Protein AF-0000000069675360 (afdb_homodimer)

Radius of gyration: 17.94 Å; Cα contacts (8 Å, |Δi|>4): 509; chains: 2; bounding box: 50×47×38 Å

Nearest PDB structures (foldseek):
  4exh-assembly1_A  TM=6.409E-01  e=1.433E-03  DG-75 Murine leukemia virus
  3nr6-assembly1_B  TM=6.127E-01  e=6.540E-03  Xenotropic MuLV-related virus VP62
  3nr6-assembly1_A  TM=6.229E-01  e=2.363E-02  Xenotropic MuLV-related virus VP62
  4exh-assembly1_A  TM=6.404E-01  e=1.433E-03  DG-75 Murine leukemia virus
  3nr6-assembly1_B  TM=6.122E-01  e=6.540E-03  Xenotropic MuLV-related virus VP62

Organism: Araneus ventricosus (NCBI:txid182803)

pLDDT: mean 84.28, std 18.01, range [21.88, 98.62]

Secondary structure (DSSP, 8-state):
-B-S-EEEETT-SS-EES-GGG-SEEEEEEEEEE-SBTT-EEEEEEEEEEEEEETTEEEEEEEEEE-TTBSSEEEEHHHHHHTTEEEEEETTEEEEEE--------/-B-S-EEEETT-SS-EES-GGG-SEEEEEEEEEE-SBTT-EEEEEEEEEEEEEETTEEEEEEEEEE-TTBSSEEEEHHHHHHTTEEEEEETTEEEEEE--------

Structure (mmCIF, N/CA/C/O backbone):
data_AF-0000000069675360-model_v1
#
loop_
_entity.id
_entity.type
_entity.pdbx_description
1 polymer 'Retrovirus-related Pol polyprotein from transposon TNT 1-94-like beta-barrel domain-containing protein'
#
loop_
_atom_site.group_PDB
_atom_site.id
_atom_site.type_symbol
_atom_site.label_atom_id
_atom_site.label_alt_id
_atom_site.label_comp_id
_atom_site.label_asym_id
_atom_site.label_entity_id
_atom_site.label_seq_id
_atom_site.pdbx_PDB_ins_code
_atom_site.Cartn_x
_atom_site.Cartn_y
_atom_site.Cartn_z
_atom_site.occupancy
_atom_site.B_iso_or_equiv
_atom_site.auth_seq_id
_atom_site.auth_comp_id
_atom_site.auth_asym_id
_atom_site.auth_atom_id
_atom_site.pdbx_PDB_model_num
ATOM 1 N N . MET A 1 1 ? -4.055 22.344 -3.113 1 31.77 1 MET A N 1
ATOM 2 C CA . MET A 1 1 ? -4.691 21.312 -2.311 1 31.77 1 MET A CA 1
ATOM 3 C C . MET A 1 1 ? -4.219 19.922 -2.742 1 31.77 1 MET A C 1
ATOM 5 O O . MET A 1 1 ? -3.973 19.688 -3.926 1 31.77 1 MET A O 1
ATOM 9 N N . VAL A 1 2 ? -3.453 19.25 -2.016 1 41.78 2 VAL A N 1
ATOM 10 C CA . VAL A 1 2 ? -2.738 18.062 -2.441 1 41.78 2 VAL A CA 1
ATOM 11 C C . VAL A 1 2 ? -3.727 17.047 -3.016 1 41.78 2 VAL A C 1
ATOM 13 O O . VAL A 1 2 ? -4.562 16.5 -2.289 1 41.78 2 VAL A O 1
ATOM 16 N N . GLY A 1 3 ? -4.391 17.484 -4.043 1 44.81 3 GLY A N 1
ATOM 17 C CA . GLY A 1 3 ? -5.434 16.719 -4.715 1 44.81 3 GLY A CA 1
ATOM 18 C C . GLY A 1 3 ? -5.211 15.227 -4.652 1 44.81 3 GLY A C 1
ATOM 19 O O . GLY A 1 3 ? -5.102 14.656 -3.566 1 44.81 3 GLY A O 1
ATOM 20 N N . GLU A 1 4 ? -5.336 14.539 -5.871 1 54.41 4 GLU A N 1
ATOM 21 C CA . GLU A 1 4 ? -5.738 13.305 -6.535 1 54.41 4 GLU A CA 1
ATOM 22 C C . GLU A 1 4 ? -4.633 12.25 -6.469 1 54.41 4 GLU A C 1
ATOM 24 O O . GLU A 1 4 ? -4.805 11.133 -6.953 1 54.41 4 GLU A O 1
ATOM 29 N N . ASN A 1 5 ? -3.576 12.477 -5.574 1 66.38 5 ASN A N 1
ATOM 30 C CA . ASN A 1 5 ? -2.537 11.531 -5.973 1 66.38 5 ASN A CA 1
ATOM 31 C C . ASN A 1 5 ? -2.018 10.734 -4.777 1 66.38 5 ASN A C 1
ATOM 33 O O . ASN A 1 5 ? -0.85 10.336 -4.75 1 66.38 5 ASN A O 1
ATOM 37 N N . PHE A 1 6 ? -2.908 10.562 -3.816 1 76.94 6 PHE A N 1
ATOM 38 C CA . PHE A 1 6 ? -2.381 9.766 -2.711 1 76.94 6 PHE A CA 1
ATOM 39 C C . PHE A 1 6 ? -2.623 8.281 -2.949 1 76.94 6 PHE A C 1
ATOM 41 O O . PHE A 1 6 ? -3.678 7.895 -3.455 1 76.94 6 PHE A O 1
ATOM 48 N N . ILE A 1 7 ? -1.603 7.586 -2.609 1 90.44 7 ILE A N 1
ATOM 49 C CA . ILE A 1 7 ? -1.633 6.129 -2.693 1 90.44 7 ILE A CA 1
ATOM 50 C C . ILE A 1 7 ? -1.86 5.535 -1.304 1 90.44 7 ILE A C 1
ATOM 52 O O . ILE A 1 7 ? -1.21 5.938 -0.336 1 90.44 7 ILE A O 1
ATOM 56 N N . LEU A 1 8 ? -2.91 4.68 -1.197 1 93.38 8 LEU A N 1
ATOM 57 C CA . LEU A 1 8 ? -3.252 4.09 0.093 1 93.38 8 LEU A CA 1
ATOM 58 C C . LEU A 1 8 ? -2.518 2.771 0.299 1 93.38 8 LEU A C 1
ATOM 60 O O . LEU A 1 8 ? -2.441 1.949 -0.617 1 93.38 8 LEU A O 1
ATOM 64 N N . TYR A 1 9 ? -1.896 2.664 1.456 1 93.81 9 TYR A N 1
ATOM 65 C CA . TYR A 1 9 ? -1.038 1.525 1.77 1 93.81 9 TYR A CA 1
ATOM 66 C C . TYR A 1 9 ? -1.278 1.037 3.193 1 93.81 9 TYR A C 1
ATOM 68 O O . TYR A 1 9 ? -1.097 1.791 4.152 1 93.81 9 TYR A O 1
ATOM 76 N N . SER A 1 10 ? -1.681 -0.251 3.289 1 93.88 10 SER A N 1
ATOM 77 C CA . SER A 1 10 ? -2.047 -0.786 4.598 1 93.88 10 SER A CA 1
ATOM 78 C C . SER A 1 10 ? -0.811 -1.118 5.426 1 93.88 10 SER A C 1
ATOM 80 O O . SER A 1 10 ? -0.907 -1.334 6.633 1 93.88 10 SER A O 1
ATOM 82 N N . GLY A 1 11 ? 0.435 -1.149 4.828 1 92.69 11 GLY A N 1
ATOM 83 C CA . GLY A 1 11 ? 1.666 -1.487 5.523 1 92.69 11 GLY A CA 1
ATOM 84 C C . GLY A 1 11 ? 2.43 -0.27 6.008 1 92.69 11 GLY A C 1
ATOM 85 O O . GLY A 1 11 ? 3.455 -0.401 6.68 1 92.69 11 GLY A O 1
ATOM 86 N N . ALA A 1 12 ? 1.986 0.888 5.672 1 93.62 12 ALA A N 1
ATOM 87 C CA . ALA A 1 12 ? 2.672 2.105 6.098 1 93.62 12 ALA A CA 1
ATOM 88 C C . ALA A 1 12 ? 2.408 2.395 7.574 1 93.62 12 ALA A C 1
ATOM 90 O O . ALA A 1 12 ? 1.256 2.402 8.016 1 93.62 12 ALA A O 1
ATOM 91 N N . SER A 1 13 ? 3.469 2.705 8.266 1 92.56 13 SER A N 1
ATOM 92 C CA . SER A 1 13 ? 3.334 3.002 9.688 1 92.56 13 SER A CA 1
ATOM 93 C C . SER A 1 13 ? 2.742 4.391 9.914 1 92.56 13 SER A C 1
ATOM 95 O O . SER A 1 13 ? 2.094 4.637 10.93 1 92.56 13 SER A O 1
ATOM 97 N N . THR A 1 14 ? 2.99 5.301 9.055 1 94.62 14 THR A N 1
ATOM 98 C CA . THR A 1 14 ? 2.457 6.656 9.109 1 94.62 14 THR A CA 1
ATOM 99 C C . THR A 1 14 ? 2.324 7.242 7.703 1 94.62 14 THR A C 1
ATOM 101 O O . THR A 1 14 ? 2.771 6.633 6.727 1 94.62 14 THR A O 1
ATOM 104 N N . HIS A 1 15 ? 1.611 8.375 7.602 1 95.19 15 HIS A N 1
ATOM 105 C CA . HIS A 1 15 ? 1.563 9.094 6.332 1 95.19 15 HIS A CA 1
ATOM 106 C C . HIS A 1 15 ? 2.943 9.609 5.938 1 95.19 15 HIS A C 1
ATOM 108 O O . HIS A 1 15 ? 3.738 9.992 6.801 1 95.19 15 HIS A O 1
ATOM 114 N N . MET A 1 16 ? 3.162 9.602 4.613 1 95.69 16 MET A N 1
ATOM 115 C CA . MET A 1 16 ? 4.449 10.07 4.109 1 95.69 16 MET A CA 1
ATOM 116 C C . MET A 1 16 ? 4.27 10.906 2.844 1 95.69 16 MET A C 1
ATOM 118 O O . MET A 1 16 ? 3.402 10.609 2.021 1 95.69 16 MET A O 1
ATOM 122 N N . CYS A 1 17 ? 5.051 11.891 2.771 1 94.94 17 CYS A N 1
ATOM 123 C CA . CYS A 1 17 ? 5.004 12.812 1.64 1 94.94 17 CYS A CA 1
ATOM 124 C C . CYS A 1 17 ? 6.406 13.141 1.149 1 94.94 17 CYS A C 1
ATOM 126 O O . CYS A 1 17 ? 7.332 13.289 1.951 1 94.94 17 CYS A O 1
ATOM 128 N N . ASN A 1 18 ? 6.57 13.227 -0.147 1 94.75 18 ASN A N 1
ATOM 129 C CA . ASN A 1 18 ? 7.875 13.531 -0.724 1 94.75 18 ASN A CA 1
ATOM 130 C C . ASN A 1 18 ? 7.965 14.992 -1.161 1 94.75 18 ASN A C 1
ATOM 132 O O . ASN A 1 18 ? 9.008 15.438 -1.642 1 94.75 18 ASN A O 1
ATOM 136 N N . LYS A 1 19 ? 6.879 15.719 -0.977 1 94.38 19 LYS A N 1
ATOM 137 C CA . LYS A 1 19 ? 6.832 17.125 -1.395 1 94.38 19 LYS A CA 1
ATOM 138 C C . LYS A 1 19 ? 6.867 18.062 -0.19 1 94.38 19 LYS A C 1
ATOM 140 O O . LYS A 1 19 ? 5.848 18.266 0.468 1 94.38 19 LYS A O 1
ATOM 145 N N . GLY A 1 20 ? 8.008 18.656 -0.073 1 94.12 20 GLY A N 1
ATOM 146 C CA . GLY A 1 20 ? 8.164 19.562 1.058 1 94.12 20 GLY A CA 1
ATOM 147 C C . GLY A 1 20 ? 7.234 20.766 0.999 1 94.12 20 GLY A C 1
ATOM 148 O O . GLY A 1 20 ? 6.77 21.25 2.033 1 94.12 20 GLY A O 1
ATOM 149 N N . GLU A 1 21 ? 6.926 21.156 -0.215 1 94.19 21 GLU A N 1
ATOM 150 C CA . GLU A 1 21 ? 6.133 22.375 -0.417 1 94.19 21 GLU A CA 1
ATOM 151 C C . GLU A 1 21 ? 4.668 22.141 -0.06 1 94.19 21 GLU A C 1
ATOM 153 O O . GLU A 1 21 ? 3.895 23.094 0.057 1 94.19 21 GLU A O 1
ATOM 158 N N . TRP A 1 22 ? 4.266 20.984 0.175 1 92.5 22 TRP A N 1
ATOM 159 C CA . TRP A 1 22 ? 2.875 20.672 0.497 1 92.5 22 TRP A CA 1
ATOM 160 C C . TRP A 1 22 ? 2.605 20.859 1.986 1 92.5 22 TRP A C 1
ATOM 162 O O . TRP A 1 22 ? 1.45 20.922 2.412 1 92.5 22 TRP A O 1
ATOM 172 N N . PHE A 1 23 ? 3.65 20.906 2.781 1 94.94 23 PHE A N 1
ATOM 173 C CA . PHE A 1 23 ? 3.479 21 4.227 1 94.94 23 PHE A CA 1
ATOM 174 C C . PHE A 1 23 ? 3.072 22.422 4.633 1 94.94 23 PHE A C 1
ATOM 176 O O . PHE A 1 23 ? 3.688 23.391 4.199 1 94.94 23 PHE A O 1
ATOM 183 N N . GLU A 1 24 ? 2.053 22.469 5.316 1 95.5 24 GLU A N 1
ATOM 184 C CA . GLU A 1 24 ? 1.685 23.75 5.926 1 95.5 24 GLU A CA 1
ATOM 185 C C . GLU A 1 24 ? 2.58 24.062 7.121 1 95.5 24 GLU A C 1
ATOM 187 O O . GLU A 1 24 ? 2.959 25.219 7.328 1 95.5 24 GLU A O 1
ATOM 192 N N . GLU A 1 25 ? 2.82 23.078 7.867 1 96.62 25 GLU A N 1
ATOM 193 C CA . GLU A 1 25 ? 3.77 23.094 8.977 1 96.62 25 GLU A CA 1
ATOM 194 C C . GLU A 1 25 ? 4.703 21.891 8.922 1 96.62 25 GLU A C 1
ATOM 196 O O . GLU A 1 25 ? 4.262 20.766 8.688 1 96.62 25 GLU A O 1
ATOM 201 N N . ILE A 1 26 ? 6.012 22.203 9.07 1 97.31 26 ILE A N 1
ATOM 202 C CA . ILE A 1 26 ? 6.977 21.109 9.062 1 97.31 26 ILE A CA 1
ATOM 203 C C . ILE A 1 26 ? 8.086 21.406 10.078 1 97.31 26 ILE A C 1
ATOM 205 O O . ILE A 1 26 ? 8.57 22.531 10.172 1 97.31 26 ILE A O 1
ATOM 209 N N . LYS A 1 27 ? 8.359 20.5 10.867 1 98.19 27 LYS A N 1
ATOM 210 C CA . LYS A 1 27 ? 9.484 20.547 11.797 1 98.19 27 LYS A CA 1
ATOM 211 C C . LYS A 1 27 ? 10.578 19.547 11.406 1 98.19 27 LYS A C 1
ATOM 213 O O . LYS A 1 27 ? 10.273 18.453 10.93 1 98.19 27 LYS A O 1
ATOM 218 N N . PRO A 1 28 ? 11.766 19.969 11.711 1 97.75 28 PRO A N 1
ATOM 219 C CA . PRO A 1 28 ? 12.836 19.016 11.398 1 97.75 28 PRO A CA 1
ATOM 220 C C . PRO A 1 28 ? 12.75 17.734 12.234 1 97.75 28 PRO A C 1
ATOM 222 O O . PRO A 1 28 ? 12.391 17.797 13.414 1 97.75 28 PRO A O 1
ATOM 225 N N . LEU A 1 29 ? 12.922 16.641 11.578 1 97.81 29 LEU A N 1
ATOM 226 C CA . LEU A 1 29 ? 13.016 15.312 12.188 1 97.81 29 LEU A CA 1
ATOM 227 C C . LEU A 1 29 ? 13.953 14.414 11.391 1 97.81 29 LEU A C 1
ATOM 229 O O . LEU A 1 29 ? 13.82 14.289 10.172 1 97.81 29 LEU A O 1
ATOM 233 N N . SER A 1 30 ? 15.008 13.953 12.125 1 97.31 30 SER A N 1
ATOM 234 C CA . SER A 1 30 ? 15.93 13.031 11.477 1 97.31 30 SER A CA 1
ATOM 235 C C . SER A 1 30 ? 15.625 11.586 11.852 1 97.31 30 SER A C 1
ATOM 237 O O . SER A 1 30 ? 15.422 11.281 13.031 1 97.31 30 SER A O 1
ATOM 239 N N . GLY A 1 31 ? 15.555 10.719 10.758 1 97 31 GLY A N 1
ATOM 240 C CA . GLY A 1 31 ? 15.297 9.297 10.938 1 97 31 GLY A CA 1
ATOM 241 C C . GLY A 1 31 ? 15.266 8.523 9.633 1 97 31 GLY A C 1
ATOM 242 O O . GLY A 1 31 ? 15.789 8.992 8.617 1 97 31 GLY A O 1
ATOM 243 N N . THR A 1 32 ? 14.859 7.281 9.812 1 95.5 32 THR A N 1
ATOM 244 C CA . THR A 1 32 ? 14.719 6.445 8.625 1 95.5 32 THR A CA 1
ATOM 245 C C . THR A 1 32 ? 13.414 5.645 8.68 1 95.5 32 THR A C 1
ATOM 247 O O . THR A 1 32 ? 12.812 5.496 9.742 1 95.5 32 THR A O 1
ATOM 250 N N . VAL 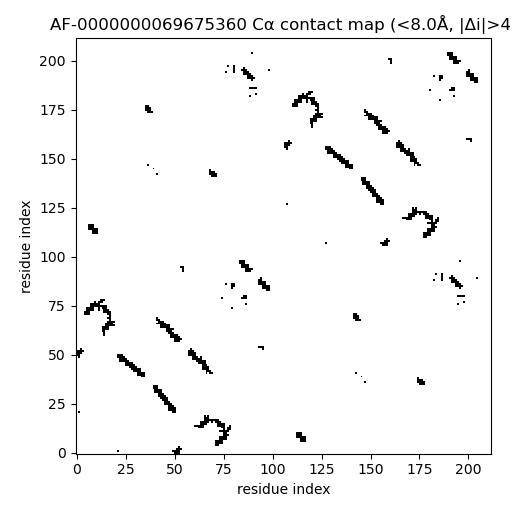A 1 33 ? 12.961 5.328 7.574 1 93.44 33 VAL A N 1
ATOM 251 C CA . VAL A 1 33 ? 11.836 4.406 7.445 1 93.44 33 VAL A CA 1
ATOM 252 C C . VAL A 1 33 ? 12.234 3.215 6.582 1 93.44 33 VAL A C 1
ATOM 254 O O . VAL A 1 33 ? 12.961 3.373 5.594 1 93.44 33 VAL A O 1
ATOM 257 N N . ALA A 1 34 ? 11.766 2.025 7.086 1 88.56 34 ALA A N 1
ATOM 258 C CA . ALA A 1 34 ? 11.977 0.813 6.297 1 88.56 34 ALA A CA 1
ATOM 259 C C . ALA A 1 34 ? 11.023 0.754 5.109 1 88.56 34 ALA A C 1
ATOM 261 O O . ALA A 1 34 ? 9.875 1.205 5.207 1 88.56 34 ALA A O 1
ATOM 262 N N . CYS A 1 35 ? 11.516 0.138 3.971 1 85.88 35 CYS A N 1
ATOM 263 C CA . CYS A 1 35 ? 10.695 -0.011 2.773 1 85.88 35 CYS A CA 1
ATOM 264 C C . CYS A 1 35 ? 10.258 -1.459 2.59 1 85.88 35 CYS A C 1
ATOM 266 O O . CYS A 1 35 ? 10.609 -2.326 3.389 1 85.88 35 CYS A O 1
ATOM 268 N N . ALA A 1 36 ? 9.469 -1.59 1.551 1 81.56 36 ALA A N 1
ATOM 269 C CA . ALA A 1 36 ? 8.977 -2.92 1.201 1 81.56 36 ALA A CA 1
ATOM 270 C C . ALA A 1 36 ? 10.109 -3.803 0.684 1 81.56 36 ALA A C 1
ATOM 272 O O . ALA A 1 36 ? 10.023 -5.031 0.747 1 81.56 36 ALA A O 1
ATOM 273 N N . SER A 1 37 ? 11.102 -3.191 0.182 1 85.19 37 SER A N 1
ATOM 274 C CA . SER A 1 37 ? 12.266 -3.955 -0.24 1 85.19 37 SER A CA 1
ATOM 275 C C . SER A 1 37 ? 13.203 -4.223 0.931 1 85.19 37 SER A C 1
ATOM 277 O O . SER A 1 37 ? 13.398 -3.359 1.789 1 85.19 37 SER A O 1
ATOM 279 N N . LYS A 1 38 ? 13.797 -5.375 0.964 1 82.12 38 LYS A N 1
ATOM 280 C CA . LYS A 1 38 ? 14.617 -5.855 2.072 1 82.12 38 LYS A CA 1
ATOM 281 C C . LYS A 1 38 ? 15.797 -4.918 2.326 1 82.12 38 LYS A C 1
ATOM 283 O O . LYS A 1 38 ? 16.219 -4.734 3.473 1 82.12 38 LYS A O 1
ATOM 288 N N . ASN A 1 39 ? 16.25 -4.262 1.438 1 79.5 39 ASN A N 1
ATOM 289 C CA . ASN A 1 39 ? 17.5 -3.539 1.629 1 79.5 39 ASN A CA 1
ATOM 290 C C . ASN A 1 39 ? 17.312 -2.037 1.433 1 79.5 39 ASN A C 1
ATOM 292 O O . ASN A 1 39 ? 18.297 -1.294 1.345 1 79.5 39 ASN A O 1
ATOM 296 N N . ASP A 1 40 ? 16.109 -1.686 1.428 1 84.19 40 ASP A N 1
ATOM 297 C CA . ASP A 1 40 ? 15.859 -0.275 1.144 1 84.19 40 ASP A CA 1
ATOM 298 C C . ASP A 1 40 ? 15.391 0.465 2.395 1 84.19 40 ASP A C 1
ATOM 300 O O . ASP A 1 40 ? 14.469 0.016 3.076 1 84.19 40 ASP A O 1
ATOM 304 N N . VAL A 1 41 ? 16.156 1.413 2.736 1 90.94 41 VAL A N 1
ATOM 305 C CA . VAL A 1 41 ? 15.844 2.318 3.834 1 90.94 41 VAL A CA 1
ATOM 306 C C . VAL A 1 41 ? 15.875 3.764 3.338 1 90.94 41 VAL A C 1
ATOM 308 O O . VAL A 1 41 ? 16.797 4.16 2.619 1 90.94 41 VAL A O 1
ATOM 311 N N . LEU A 1 42 ? 14.914 4.562 3.742 1 93.88 42 LEU A N 1
ATOM 312 C CA . LEU A 1 42 ? 14.836 5.941 3.27 1 93.88 42 LEU A CA 1
ATOM 313 C C . LEU A 1 42 ? 15 6.922 4.426 1 93.88 42 LEU A C 1
ATOM 315 O O . LEU A 1 42 ? 14.57 6.641 5.547 1 93.88 42 LEU A O 1
ATOM 319 N N . LYS A 1 43 ? 15.539 8.008 4.102 1 96 43 LYS A N 1
ATOM 320 C CA . LYS A 1 43 ? 15.758 9.047 5.105 1 96 43 LYS A CA 1
ATOM 321 C C . LYS A 1 43 ? 14.492 9.875 5.324 1 96 43 LYS A C 1
ATOM 323 O O . LYS A 1 43 ? 13.797 10.227 4.367 1 96 43 LYS A O 1
ATOM 328 N N . VAL A 1 44 ? 14.227 10.133 6.625 1 97.81 44 VAL A N 1
ATOM 329 C CA . VAL A 1 44 ? 13.195 11.078 7.031 1 97.81 44 VAL A CA 1
ATOM 330 C C . VAL A 1 44 ? 13.82 12.43 7.352 1 97.81 44 VAL A C 1
ATOM 332 O O . VAL A 1 44 ? 14.805 12.5 8.094 1 97.81 44 VAL A O 1
ATOM 335 N N . GLU A 1 45 ? 13.203 13.477 6.82 1 98.56 45 GLU A N 1
ATOM 336 C CA . GLU A 1 45 ? 13.844 14.773 7.016 1 98.56 45 GLU A CA 1
ATOM 337 C C . GLU A 1 45 ? 12.914 15.742 7.738 1 98.56 45 GLU A C 1
ATOM 339 O O . GLU A 1 45 ? 13.289 16.875 8.016 1 98.56 45 GLU A O 1
ATOM 344 N N . GLY A 1 46 ? 11.766 15.32 8.062 1 98.62 46 GLY A N 1
ATOM 345 C CA . GLY A 1 46 ? 10.82 16.188 8.758 1 98.62 46 GLY A CA 1
ATOM 346 C C . GLY A 1 46 ? 9.5 15.492 9.07 1 98.62 46 GLY A C 1
ATOM 347 O O . GLY A 1 46 ? 9.273 14.359 8.656 1 98.62 46 GLY A O 1
ATOM 348 N N . ILE A 1 47 ? 8.75 16.156 9.922 1 98.44 47 ILE A N 1
ATOM 349 C CA . ILE A 1 47 ? 7.398 15.734 10.266 1 98.44 47 ILE A CA 1
ATOM 350 C C . ILE A 1 47 ? 6.484 16.953 10.359 1 98.44 47 ILE A C 1
ATOM 352 O O . ILE A 1 47 ? 6.898 18.016 10.844 1 98.44 47 ILE A O 1
ATOM 356 N N . GLY A 1 48 ? 5.297 16.781 9.781 1 97.69 48 GLY A N 1
ATOM 357 C CA . GLY A 1 48 ? 4.43 17.953 9.805 1 97.69 48 GLY A CA 1
ATOM 358 C C . GLY A 1 48 ? 3.018 17.656 9.336 1 97.69 48 GLY A C 1
ATOM 359 O O . GLY A 1 48 ? 2.506 16.547 9.547 1 97.69 48 GLY A O 1
ATOM 360 N N . THR A 1 49 ? 2.309 18.766 8.906 1 96.06 49 THR A N 1
ATOM 361 C CA . THR A 1 49 ? 0.909 18.703 8.5 1 96.06 49 THR A CA 1
ATOM 362 C C . THR A 1 49 ? 0.766 19.031 7.012 1 96.06 49 THR A C 1
ATOM 364 O O . THR A 1 49 ? 1.406 19.953 6.508 1 96.06 49 THR A O 1
ATOM 367 N N . VAL A 1 50 ? 0.03 18.141 6.328 1 93 50 VAL A N 1
ATOM 368 C CA . VAL A 1 50 ? -0.214 18.312 4.902 1 93 50 VAL A CA 1
ATOM 369 C C . VAL A 1 50 ? -1.716 18.406 4.641 1 93 50 VAL A C 1
ATOM 371 O O . VAL A 1 50 ? -2.451 17.453 4.918 1 93 50 VAL A O 1
ATOM 374 N N . PRO A 1 51 ? -2.137 19.516 4.164 1 88.12 51 PRO A N 1
ATOM 375 C CA . PRO A 1 51 ? -3.543 19.578 3.758 1 88.12 51 PRO A CA 1
ATOM 376 C C . PRO A 1 51 ? -3.822 18.781 2.482 1 88.12 51 PRO A C 1
ATOM 378 O O . PRO A 1 51 ? -2.959 18.688 1.606 1 88.12 51 PRO A O 1
ATOM 381 N N . GLY A 1 52 ? -4.91 18.125 2.465 1 79.19 52 GLY A N 1
ATOM 382 C CA . GLY A 1 52 ? -5.301 17.406 1.266 1 79.19 52 GLY A CA 1
ATOM 383 C C . GLY A 1 52 ? -6.805 17.312 1.084 1 79.19 52 GLY A C 1
ATOM 384 O O . GLY A 1 52 ? -7.559 18 1.775 1 79.19 52 GLY A O 1
ATOM 385 N N . THR A 1 53 ? -7.164 16.766 -0.092 1 73.31 53 THR A N 1
ATOM 386 C CA . THR A 1 53 ? -8.578 16.547 -0.374 1 73.31 53 THR A CA 1
ATOM 387 C C . THR A 1 53 ? -8.867 15.055 -0.534 1 73.31 53 THR A C 1
ATOM 389 O O . THR A 1 53 ? -8.117 14.336 -1.199 1 73.31 53 THR A O 1
ATOM 392 N N . LEU A 1 54 ? -9.75 14.57 0.324 1 66 54 LEU A N 1
ATOM 393 C CA . LEU A 1 54 ? -10.227 13.195 0.205 1 66 54 LEU A CA 1
ATOM 394 C C . LEU A 1 54 ? -11.688 13.172 -0.231 1 66 54 LEU A C 1
ATOM 396 O O . LEU A 1 54 ? -12.562 13.656 0.485 1 66 54 LEU A O 1
ATOM 400 N N . ASN A 1 55 ? -11.961 12.508 -1.353 1 68.56 55 ASN A N 1
ATOM 401 C CA . ASN A 1 55 ? -13.312 12.445 -1.91 1 68.56 55 ASN A CA 1
ATOM 402 C C . ASN A 1 55 ? -13.961 13.82 -1.948 1 68.56 55 ASN A C 1
ATOM 404 O O . ASN A 1 55 ? -15.117 13.977 -1.546 1 68.56 55 ASN A O 1
ATOM 408 N N . GLY A 1 56 ? -13.258 14.766 -2.311 1 68.62 56 GLY A N 1
ATOM 409 C CA . GLY A 1 56 ? -13.797 16.109 -2.471 1 68.62 56 GLY A CA 1
ATOM 410 C C . GLY A 1 56 ? -13.891 16.875 -1.166 1 68.62 56 GLY A C 1
ATOM 411 O O . GLY A 1 56 ? -14.266 18.047 -1.153 1 68.62 56 GLY A O 1
ATOM 412 N N . ARG A 1 57 ? -13.633 16.312 -0.171 1 71 57 ARG A N 1
ATOM 413 C CA . ARG A 1 57 ? -13.672 16.969 1.133 1 71 57 ARG A CA 1
ATOM 414 C C . ARG A 1 57 ? -12.266 17.297 1.622 1 71 57 ARG A C 1
ATOM 416 O O . ARG A 1 57 ? -11.336 16.516 1.427 1 71 57 ARG A O 1
ATOM 423 N N . LYS A 1 58 ? -12.203 18.422 2.184 1 75.19 58 LYS A N 1
ATOM 424 C CA . LYS A 1 58 ? -10.922 18.844 2.74 1 75.19 58 LYS A CA 1
ATOM 425 C C . LYS A 1 58 ? -10.516 17.938 3.906 1 75.19 58 LYS A C 1
ATOM 427 O O . LYS A 1 58 ? -11.344 17.594 4.75 1 75.19 58 LYS A O 1
ATOM 432 N N . ALA A 1 59 ? -9.289 17.438 3.764 1 77.88 59 ALA A N 1
ATOM 433 C CA . ALA A 1 59 ? -8.727 16.641 4.848 1 77.88 59 ALA A CA 1
ATOM 434 C C . ALA A 1 59 ? -7.32 17.109 5.211 1 77.88 59 ALA A C 1
ATOM 436 O O . ALA A 1 59 ? -6.574 17.578 4.348 1 77.88 59 ALA A O 1
ATOM 437 N N . ILE A 1 60 ? -7.145 17.172 6.547 1 86.38 60 ILE A N 1
ATOM 438 C CA . ILE A 1 60 ? -5.816 17.531 7.031 1 86.38 60 ILE A CA 1
ATOM 439 C C . ILE A 1 60 ? -5.113 16.281 7.57 1 86.38 60 ILE A C 1
ATOM 441 O O . ILE A 1 60 ? -5.609 15.633 8.492 1 86.38 60 ILE A O 1
ATOM 445 N N . LEU A 1 61 ? -3.953 15.984 6.93 1 89.75 61 LEU A N 1
ATOM 446 C CA . LEU A 1 61 ? -3.137 14.883 7.426 1 89.75 61 LEU A CA 1
ATOM 447 C C . LEU A 1 61 ? -2.104 15.383 8.43 1 89.75 61 LEU A C 1
ATOM 449 O O . LEU A 1 61 ? -1.349 16.312 8.141 1 89.75 61 LEU A O 1
ATOM 453 N N . THR A 1 62 ? -2.146 14.789 9.562 1 93.5 62 THR A N 1
ATOM 454 C CA . THR A 1 62 ? -1.183 15.156 10.594 1 93.5 62 THR A CA 1
ATOM 455 C C . THR A 1 62 ? -0.141 14.055 10.773 1 93.5 62 THR A C 1
ATOM 457 O O . THR A 1 62 ? -0.344 12.922 10.328 1 93.5 62 THR A O 1
ATOM 460 N N . TYR A 1 63 ? 1.049 14.461 11.297 1 96 63 TYR A N 1
ATOM 461 C CA . TYR A 1 63 ? 2.139 13.523 11.547 1 96 63 TYR A CA 1
ATOM 462 C C . TYR A 1 63 ? 2.604 12.867 10.258 1 96 63 TYR A C 1
ATOM 464 O O . TYR A 1 63 ? 2.768 11.648 10.195 1 96 63 TYR A O 1
ATOM 472 N N . VAL A 1 64 ? 2.619 13.734 9.297 1 96.56 64 VAL A N 1
ATOM 473 C CA . VAL A 1 64 ? 3.115 13.281 8 1 96.56 64 VAL A CA 1
ATOM 474 C C . VAL A 1 64 ? 4.641 13.359 7.973 1 96.56 64 VAL A C 1
ATOM 476 O O . VAL A 1 64 ? 5.219 14.406 8.281 1 96.56 64 VAL A O 1
ATOM 479 N N . LEU A 1 65 ? 5.281 12.258 7.672 1 98 65 LEU A N 1
ATOM 480 C CA . LEU A 1 65 ? 6.73 12.281 7.508 1 98 65 LEU A CA 1
ATOM 481 C C . LEU A 1 65 ? 7.113 12.859 6.148 1 98 65 LEU A C 1
ATOM 483 O O . LEU A 1 65 ? 6.477 12.555 5.137 1 98 65 LEU A O 1
ATOM 487 N N . TYR A 1 66 ? 8.117 13.695 6.23 1 97.88 66 TYR A N 1
ATOM 488 C CA . TYR A 1 66 ? 8.742 14.164 4.996 1 97.88 66 TYR A CA 1
ATOM 489 C C . TYR A 1 66 ? 9.867 13.234 4.562 1 97.88 66 TYR A C 1
ATOM 491 O O . TYR A 1 66 ? 10.914 13.172 5.211 1 97.88 66 TYR A O 1
ATOM 499 N N . VAL A 1 67 ? 9.648 12.523 3.438 1 97 67 VAL A N 1
ATOM 500 C CA . VAL A 1 67 ? 10.586 11.555 2.881 1 97 67 VAL A CA 1
ATOM 501 C C . VAL A 1 67 ? 10.883 11.898 1.424 1 97 67 VAL A C 1
ATOM 503 O O . VAL A 1 67 ? 10.266 11.344 0.511 1 97 67 VAL A O 1
ATOM 506 N N . PRO A 1 68 ? 11.922 12.633 1.188 1 96 68 PRO A N 1
ATOM 507 C CA . PRO A 1 68 ? 12.148 13.195 -0.146 1 96 68 PRO A CA 1
ATOM 508 C C . PRO A 1 68 ? 12.469 12.125 -1.19 1 96 68 PRO A C 1
ATOM 510 O O . PRO A 1 68 ? 12.219 12.328 -2.383 1 96 68 PRO A O 1
ATOM 513 N N . GLU A 1 69 ? 12.977 11.016 -0.821 1 94.25 69 GLU A N 1
ATOM 514 C CA . GLU A 1 69 ? 13.414 10 -1.771 1 94.25 69 GLU A CA 1
ATOM 515 C C . GLU A 1 69 ? 12.242 9.133 -2.236 1 94.25 69 GLU A C 1
ATOM 517 O O . GLU A 1 69 ? 12.398 8.305 -3.135 1 94.25 69 GLU A O 1
ATOM 522 N N . LEU A 1 70 ? 11.102 9.336 -1.66 1 92.88 70 LEU A N 1
ATOM 523 C CA . LEU A 1 70 ? 9.914 8.672 -2.174 1 92.88 70 LEU A CA 1
ATOM 524 C C . LEU A 1 70 ? 9.523 9.234 -3.537 1 92.88 70 LEU A C 1
ATOM 526 O O . LEU A 1 70 ? 9.867 10.367 -3.871 1 92.88 70 LEU A O 1
ATOM 530 N N . ASN A 1 71 ? 8.852 8.359 -4.359 1 89.38 71 ASN A N 1
ATOM 531 C CA . ASN A 1 71 ? 8.367 8.859 -5.645 1 89.38 71 ASN A CA 1
ATOM 532 C C . ASN A 1 71 ? 6.852 9.031 -5.645 1 89.38 71 ASN A C 1
ATOM 534 O O . ASN A 1 71 ? 6.27 9.43 -6.652 1 89.38 71 ASN A O 1
ATOM 538 N N . ILE A 1 72 ? 6.211 8.719 -4.543 1 89.06 72 ILE A N 1
ATOM 539 C CA . ILE A 1 72 ? 4.766 8.852 -4.402 1 89.06 72 ILE A CA 1
ATOM 540 C C . ILE A 1 72 ? 4.426 9.344 -3 1 89.06 72 ILE A C 1
ATOM 542 O O . ILE A 1 72 ? 5.289 9.375 -2.119 1 89.06 72 ILE A O 1
ATOM 546 N N . GLN A 1 73 ? 3.15 9.781 -2.803 1 90.31 73 GLN A N 1
ATOM 547 C CA . GLN A 1 73 ? 2.609 10.133 -1.493 1 90.31 73 GLN A CA 1
ATOM 548 C C . GLN A 1 73 ? 1.837 8.961 -0.89 1 90.31 73 GLN A C 1
ATOM 550 O O . GLN A 1 73 ? 0.898 8.445 -1.503 1 90.31 73 GLN A O 1
ATOM 555 N N . LEU A 1 74 ? 2.262 8.641 0.285 1 92.62 74 LEU A N 1
ATOM 556 C CA . LEU A 1 74 ? 1.678 7.449 0.895 1 92.62 74 LEU A CA 1
ATOM 557 C C . LEU A 1 74 ? 0.741 7.824 2.037 1 92.62 74 LEU A C 1
ATOM 559 O O . LEU A 1 74 ? 1.116 8.594 2.926 1 92.62 74 LEU A O 1
ATOM 563 N N . ILE A 1 75 ? -0.459 7.27 1.962 1 92.75 75 ILE A N 1
ATOM 564 C CA . ILE A 1 75 ? -1.427 7.426 3.043 1 92.75 75 ILE A CA 1
ATOM 565 C C . ILE A 1 75 ? -1.527 6.125 3.838 1 92.75 75 ILE A C 1
ATOM 567 O O . ILE A 1 75 ? -1.725 5.055 3.264 1 92.75 75 ILE A O 1
ATOM 571 N N . SER A 1 76 ? -1.357 6.25 5.094 1 94.88 76 SER A N 1
ATOM 572 C CA . SER A 1 76 ? -1.474 5.109 5.996 1 94.88 76 SER A CA 1
ATOM 573 C C . SER A 1 76 ? -2.934 4.781 6.289 1 94.88 76 SER A C 1
ATOM 575 O O . SER A 1 76 ? -3.623 5.543 6.973 1 94.88 76 SER A O 1
ATOM 577 N N . ILE A 1 77 ? -3.326 3.609 5.852 1 93.75 77 ILE A N 1
ATOM 578 C CA . ILE A 1 77 ? -4.699 3.178 6.094 1 93.75 77 ILE A CA 1
ATOM 579 C C . ILE A 1 77 ? -4.938 3.051 7.598 1 93.75 77 ILE A C 1
ATOM 581 O O . ILE A 1 77 ? -5.992 3.449 8.102 1 93.75 77 ILE A O 1
ATOM 585 N N . LYS A 1 78 ? -3.959 2.518 8.289 1 94.31 78 LYS A N 1
ATOM 586 C CA . LYS A 1 78 ? -4.055 2.371 9.734 1 94.31 78 LYS A CA 1
ATOM 587 C C . LYS A 1 78 ? -4.293 3.719 10.414 1 94.31 78 LYS A C 1
ATOM 589 O O . LYS A 1 78 ? -5.148 3.834 11.289 1 94.31 78 LYS A O 1
ATOM 594 N N . ASN A 1 79 ? -3.562 4.73 9.969 1 93.06 79 ASN A N 1
ATOM 595 C CA . ASN A 1 79 ? -3.693 6.043 10.594 1 93.06 79 ASN A CA 1
ATOM 596 C C . ASN A 1 79 ? -5.039 6.688 10.266 1 93.06 79 ASN A C 1
ATOM 598 O O . ASN A 1 79 ? -5.594 7.422 11.086 1 93.06 79 ASN A O 1
ATOM 602 N N . ILE A 1 80 ? -5.551 6.473 9.07 1 89.88 80 ILE A N 1
ATOM 603 C CA . ILE A 1 80 ? -6.902 6.922 8.75 1 89.88 80 ILE A CA 1
ATOM 604 C C . ILE A 1 80 ? -7.898 6.305 9.727 1 89.88 80 ILE A C 1
ATOM 606 O O . ILE A 1 80 ? -8.75 7.004 10.281 1 89.88 80 ILE A O 1
ATOM 610 N N . GLN A 1 81 ? -7.723 5.082 9.969 1 91.88 81 GLN A N 1
ATOM 611 C CA . GLN A 1 81 ? -8.664 4.387 10.836 1 91.88 81 GLN A CA 1
ATOM 612 C C . GLN A 1 81 ? -8.562 4.883 12.273 1 91.88 81 GLN A C 1
ATOM 614 O O . GLN A 1 81 ? -9.562 4.953 12.984 1 91.88 81 GLN A O 1
ATOM 619 N N . LYS A 1 82 ? -7.398 5.164 12.688 1 91.31 82 LYS A N 1
ATOM 620 C CA . LYS A 1 82 ? -7.195 5.684 14.031 1 91.31 82 LYS A CA 1
ATOM 621 C C . LYS A 1 82 ? -7.98 6.973 14.25 1 91.31 82 LYS A C 1
ATOM 623 O O . LYS A 1 82 ? -8.32 7.312 15.391 1 91.31 82 LYS A O 1
ATOM 628 N N . THR A 1 83 ? -8.219 7.645 13.164 1 86.38 83 THR A N 1
ATOM 629 C CA . THR A 1 83 ? -8.969 8.891 13.273 1 86.38 83 THR A CA 1
ATOM 630 C C . THR A 1 83 ? -10.469 8.633 13.203 1 86.38 83 THR A C 1
ATOM 632 O O . THR A 1 83 ? -11.266 9.57 13.164 1 86.38 83 THR A O 1
ATOM 635 N N . GLY A 1 84 ? -10.883 7.383 13.094 1 87.25 84 GLY A N 1
ATOM 636 C CA . GLY A 1 84 ? -12.289 7.023 13.18 1 87.25 84 GLY A CA 1
ATOM 637 C C . GLY A 1 84 ? -12.938 6.844 11.82 1 87.25 84 GLY A C 1
ATOM 638 O O . GLY A 1 84 ? -14.172 6.805 11.719 1 87.25 84 GLY A O 1
ATOM 639 N N . TYR A 1 85 ? -12.094 6.723 10.828 1 87.56 85 TYR A N 1
ATOM 640 C CA . TYR A 1 85 ? -12.633 6.586 9.484 1 87.56 85 TYR A CA 1
ATOM 641 C C . TYR A 1 85 ? -12.383 5.188 8.93 1 87.56 85 TYR A C 1
ATOM 643 O O . TYR A 1 85 ? -11.406 4.535 9.305 1 87.56 85 TYR A O 1
ATOM 651 N N . SER A 1 86 ? -13.312 4.809 8.102 1 91.19 86 SER A N 1
ATOM 652 C CA . SER A 1 86 ? -13.125 3.594 7.312 1 91.19 86 SER A CA 1
ATOM 653 C C . SER A 1 86 ? -12.742 3.92 5.875 1 91.19 86 SER A C 1
ATOM 655 O O . SER A 1 86 ? -13.039 5.008 5.379 1 91.19 86 SER A O 1
ATOM 657 N N . VAL A 1 87 ? -12.07 2.963 5.262 1 91.06 87 VAL A N 1
ATOM 658 C CA . VAL A 1 87 ? -11.664 3.109 3.867 1 91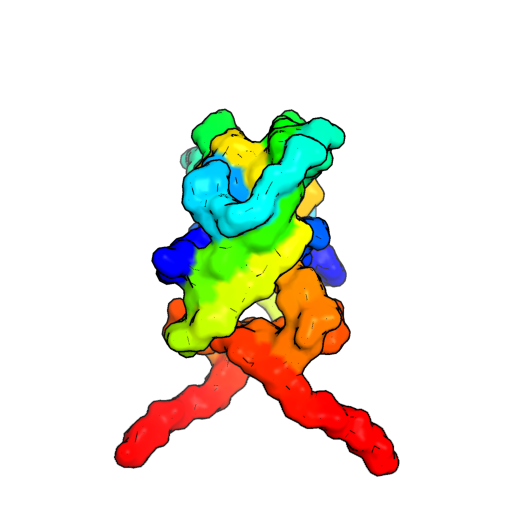.06 87 VAL A CA 1
ATOM 659 C C . VAL A 1 87 ? -12.32 2.027 3.018 1 91.06 87 VAL A C 1
ATOM 661 O O . VAL A 1 87 ? -12.242 0.84 3.344 1 91.06 87 VAL A O 1
ATOM 664 N N . ILE A 1 88 ? -13 2.477 1.966 1 90.62 88 ILE A N 1
ATOM 665 C CA . ILE A 1 88 ? -13.688 1.548 1.073 1 90.62 88 ILE A CA 1
ATOM 666 C C . ILE A 1 88 ? -13.18 1.736 -0.355 1 90.62 88 ILE A C 1
ATOM 668 O O . ILE A 1 88 ? -13.203 2.85 -0.887 1 90.62 88 ILE A O 1
ATOM 672 N N . PHE A 1 89 ? -12.656 0.645 -0.909 1 91.56 89 PHE A N 1
ATOM 673 C CA . PHE A 1 89 ? -12.312 0.63 -2.328 1 91.56 89 PHE A CA 1
ATOM 674 C C . PHE A 1 89 ? -13.406 -0.064 -3.137 1 91.56 89 PHE A C 1
ATOM 676 O O . PHE A 1 89 ? -13.656 -1.256 -2.951 1 91.56 89 PHE A O 1
ATOM 683 N N . LYS A 1 90 ? -13.992 0.712 -3.992 1 88.94 90 LYS A N 1
ATOM 684 C CA . LYS A 1 90 ? -15.055 0.2 -4.848 1 88.94 90 LYS A CA 1
ATOM 685 C C . LYS A 1 90 ? -15.102 0.946 -6.18 1 88.94 90 LYS A C 1
ATOM 687 O O . LYS A 1 90 ? -14.969 2.172 -6.215 1 88.94 90 LYS A O 1
ATOM 692 N N . ASN A 1 91 ? -15.289 0.14 -7.289 1 87.31 91 ASN A N 1
ATOM 693 C CA . ASN A 1 91 ? -15.406 0.72 -8.625 1 87.31 91 ASN A CA 1
ATOM 694 C C . ASN A 1 91 ? -14.219 1.615 -8.953 1 87.31 91 ASN A C 1
ATOM 696 O O . ASN A 1 91 ? -14.391 2.738 -9.43 1 87.31 91 ASN A O 1
ATOM 700 N N . ASP A 1 92 ? -13.023 1.189 -8.523 1 84.88 92 ASP A N 1
ATOM 701 C CA . ASP A 1 92 ? -11.742 1.812 -8.844 1 84.88 92 ASP A CA 1
ATOM 702 C C . ASP A 1 92 ? -11.602 3.164 -8.148 1 84.88 92 ASP A C 1
ATOM 704 O O . ASP A 1 92 ? -10.836 4.023 -8.602 1 84.88 92 ASP A O 1
ATOM 708 N N . VAL A 1 93 ? -12.445 3.314 -7.129 1 85.56 93 VAL A N 1
ATOM 709 C CA . VAL A 1 93 ? -12.367 4.547 -6.352 1 85.56 93 VAL A CA 1
ATOM 710 C C . VAL A 1 93 ? -12.266 4.215 -4.863 1 85.56 93 VAL A C 1
ATOM 712 O O . VAL A 1 93 ? -12.812 3.209 -4.406 1 85.56 93 VAL A O 1
ATOM 715 N N . ALA A 1 94 ? -11.516 5.043 -4.188 1 88.06 94 ALA A N 1
ATOM 716 C CA . ALA A 1 94 ? -11.438 4.926 -2.732 1 88.06 94 ALA A CA 1
ATOM 717 C C . ALA A 1 94 ? -12.391 5.898 -2.049 1 88.06 94 ALA A C 1
ATOM 719 O O . ALA A 1 94 ? -12.453 7.074 -2.408 1 88.06 94 ALA A O 1
ATOM 720 N N . PHE A 1 95 ? -13.203 5.359 -1.081 1 86.19 95 PHE A N 1
ATOM 721 C CA . PHE A 1 95 ? -14.078 6.168 -0.24 1 86.19 95 PHE A CA 1
ATOM 722 C C . PHE A 1 95 ? -13.617 6.129 1.213 1 86.19 95 PHE A C 1
ATOM 724 O O . PHE A 1 95 ? -13.266 5.07 1.73 1 86.19 95 PHE A O 1
ATOM 731 N N . ILE A 1 96 ? -13.516 7.266 1.709 1 84.88 96 ILE A N 1
ATOM 732 C CA . ILE A 1 96 ? -13.219 7.375 3.133 1 84.88 96 ILE A CA 1
ATOM 733 C C . ILE A 1 96 ? -14.461 7.855 3.883 1 84.88 96 ILE A C 1
ATOM 735 O O . ILE A 1 96 ? -15.016 8.906 3.566 1 84.88 96 ILE A O 1
ATOM 739 N N . ASP A 1 97 ? -14.961 7 4.77 1 83.12 97 ASP A N 1
ATOM 740 C CA . ASP A 1 97 ? -16.219 7.297 5.453 1 83.12 97 ASP A CA 1
ATOM 741 C C . ASP A 1 97 ? -16.062 7.16 6.965 1 83.12 97 ASP A C 1
ATOM 743 O O . ASP A 1 97 ? -15.328 6.297 7.445 1 83.12 97 ASP A O 1
ATOM 747 N N . LYS A 1 98 ? -16.766 8.18 7.586 1 78.12 98 LYS A N 1
ATOM 748 C CA . LYS A 1 98 ? -16.781 8.062 9.039 1 78.12 98 LYS A CA 1
ATOM 749 C C . LYS A 1 98 ? -17.578 6.844 9.484 1 78.12 98 LYS A C 1
ATOM 751 O O . LYS A 1 98 ? -18.672 6.598 8.992 1 78.12 98 LYS A O 1
ATOM 756 N N . SER A 1 99 ? -16.906 5.879 1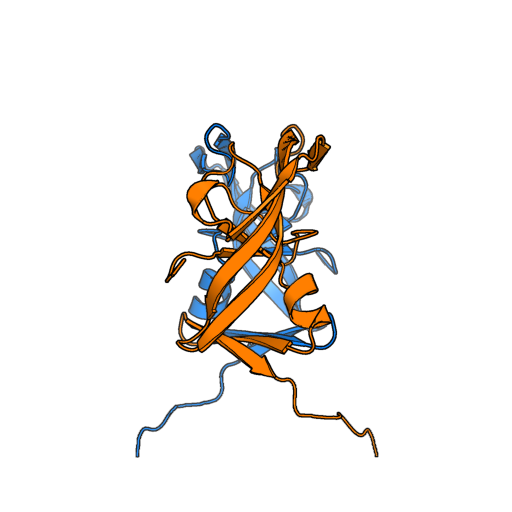0 1 62.22 99 SER A N 1
ATOM 757 C CA . SER A 1 99 ? -17.578 4.68 10.477 1 62.22 99 SER A CA 1
ATOM 758 C C . SER A 1 99 ? -18.766 5.035 11.383 1 62.22 99 SER A C 1
ATOM 760 O O . SER A 1 99 ? -18.609 5.805 12.336 1 62.22 99 SER A O 1
ATOM 762 N N . ARG A 1 100 ? -19.922 5.289 10.922 1 51.19 100 ARG A N 1
ATOM 763 C CA . ARG A 1 100 ? -21.078 5.465 11.789 1 51.19 100 ARG A CA 1
ATOM 764 C C . ARG A 1 100 ? -21.234 4.273 12.727 1 51.19 100 ARG A C 1
ATOM 766 O O . ARG A 1 100 ? -22.109 4.285 13.609 1 51.19 100 ARG A O 1
ATOM 773 N N . GLU A 1 101 ? -21.125 3.09 12.258 1 45.78 101 GLU A N 1
ATOM 774 C CA . GLU A 1 101 ? -21.688 2.041 13.102 1 45.78 101 GLU A CA 1
ATOM 775 C C . GLU A 1 101 ? -21.031 2.041 14.484 1 45.78 101 GLU A C 1
ATOM 777 O O . GLU A 1 101 ? -19.812 1.992 14.602 1 45.78 101 GLU A O 1
ATOM 782 N N . LYS A 1 102 ? -21.719 2.844 15.398 1 38.19 102 LYS A N 1
ATOM 783 C CA . LYS A 1 102 ? -21.781 2.318 16.766 1 38.19 102 LYS A CA 1
ATOM 784 C C . LYS A 1 102 ? -22.109 0.829 16.766 1 38.19 102 LYS A C 1
ATOM 786 O O . LYS A 1 102 ? -23.203 0.434 16.359 1 38.19 102 LYS A O 1
ATOM 791 N N . PHE A 1 103 ? -21.438 -0.067 16.344 1 30.84 103 PHE A N 1
ATOM 792 C CA . PHE A 1 103 ? -21.812 -1.436 16.672 1 30.84 103 PHE A CA 1
ATOM 793 C C . PHE A 1 103 ? -22.344 -1.522 18.094 1 30.84 103 PHE A C 1
ATOM 795 O O . PHE A 1 103 ? -21.625 -1.209 19.047 1 30.84 103 PHE A O 1
ATOM 802 N N . GLU A 1 104 ? -23.438 -0.934 18.359 1 28.81 104 GLU A N 1
ATOM 803 C CA . GLU A 1 104 ? -24.219 -1.294 19.547 1 28.81 104 GLU A CA 1
ATOM 804 C C . GLU A 1 104 ? -24.516 -2.789 19.578 1 28.81 104 GLU A C 1
ATOM 806 O O . GLU A 1 104 ? -25.109 -3.326 18.641 1 28.81 104 GLU A O 1
ATOM 811 N N . PHE A 1 105 ? -23.406 -3.514 19.875 1 22.44 105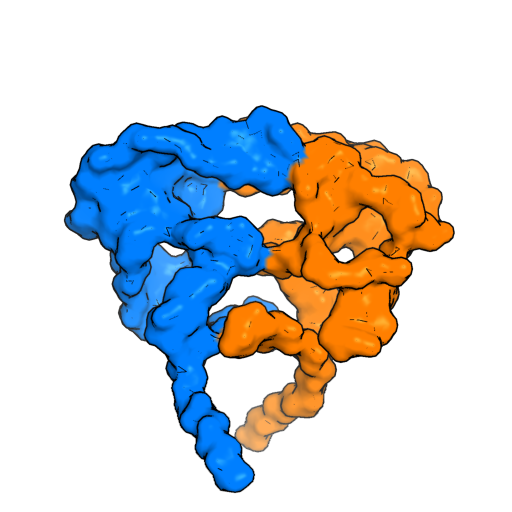 PHE A N 1
ATOM 812 C CA . PHE A 1 105 ? -23.906 -4.77 20.422 1 22.44 105 PHE A CA 1
ATOM 813 C C . PHE A 1 105 ? -25.125 -4.523 21.312 1 22.44 105 PHE A C 1
ATOM 815 O O . PHE A 1 105 ? -25.047 -3.75 22.266 1 22.44 105 PHE A O 1
ATOM 822 N N . ALA A 1 106 ? -26.344 -4.738 20.781 1 23.28 106 ALA A N 1
ATOM 823 C CA . ALA A 1 106 ? -27.438 -5.059 21.703 1 23.28 106 ALA A CA 1
ATOM 824 C C . ALA A 1 106 ? -27.188 -6.391 22.406 1 23.28 106 ALA A C 1
ATOM 826 O O . ALA A 1 106 ? -26.656 -7.328 21.812 1 23.28 106 ALA A O 1
ATOM 827 N N . MET B 1 1 ? -1.225 -22.609 3.709 1 31.92 1 MET B N 1
ATOM 828 C CA . MET B 1 1 ? -2.168 -21.625 3.188 1 31.92 1 MET B CA 1
ATOM 829 C C . MET B 1 1 ? -1.684 -20.203 3.463 1 31.92 1 MET B C 1
ATOM 831 O O . MET B 1 1 ? -1.085 -19.938 4.508 1 31.92 1 MET B O 1
ATOM 835 N N . VAL B 1 2 ? -1.233 -19.5 2.543 1 42.16 2 VAL B N 1
ATOM 836 C CA . VAL B 1 2 ? -0.507 -18.266 2.75 1 42.16 2 VAL B CA 1
ATOM 837 C C . VAL B 1 2 ? -1.336 -17.312 3.621 1 42.16 2 VAL B C 1
ATOM 839 O O . VAL B 1 2 ? -2.398 -16.844 3.203 1 42.16 2 VAL B O 1
ATOM 842 N N . GLY B 1 3 ? -1.596 -17.766 4.812 1 45.16 3 GLY B N 1
ATOM 843 C CA . GLY B 1 3 ? -2.41 -17.078 5.801 1 45.16 3 GLY B CA 1
ATOM 844 C C . GLY B 1 3 ? -2.363 -15.562 5.66 1 45.16 3 GLY B C 1
ATOM 845 O O . GLY B 1 3 ? -2.592 -15.031 4.574 1 45.16 3 GLY B O 1
ATOM 846 N N . GLU B 1 4 ? -2.164 -14.852 6.863 1 54.56 4 GLU B N 1
ATOM 847 C CA . GLU B 1 4 ? -2.469 -13.648 7.625 1 54.56 4 GLU B CA 1
ATOM 848 C C . GLU B 1 4 ? -1.543 -12.5 7.238 1 54.56 4 GLU B C 1
ATOM 850 O O . GLU B 1 4 ? -1.672 -11.383 7.754 1 54.56 4 GLU B O 1
ATOM 855 N N . ASN B 1 5 ? -0.762 -12.648 6.062 1 66.44 5 ASN B N 1
ATOM 856 C CA . ASN B 1 5 ? 0.242 -11.594 6.141 1 66.44 5 ASN B CA 1
ATOM 857 C C . ASN B 1 5 ? 0.297 -10.781 4.852 1 66.44 5 ASN B C 1
ATOM 859 O O . ASN B 1 5 ? 1.356 -10.273 4.48 1 66.44 5 ASN B O 1
ATOM 863 N N . PHE B 1 6 ? -0.844 -10.711 4.203 1 76.94 6 PHE B N 1
ATOM 864 C CA . PHE B 1 6 ? -0.754 -9.891 2.998 1 76.94 6 PHE B CA 1
ATOM 865 C C . PHE B 1 6 ? -1.014 -8.43 3.32 1 76.94 6 PHE B C 1
ATOM 867 O O . PHE B 1 6 ? -1.878 -8.109 4.137 1 76.94 6 PHE B O 1
ATOM 874 N N . ILE B 1 7 ? -0.207 -7.664 2.684 1 90.5 7 ILE B N 1
ATOM 875 C CA . ILE B 1 7 ? -0.314 -6.215 2.795 1 90.5 7 ILE B CA 1
ATOM 876 C C . ILE B 1 7 ? -1.009 -5.652 1.558 1 90.5 7 ILE B C 1
ATOM 878 O O . ILE B 1 7 ? -0.669 -6.012 0.428 1 90.5 7 ILE B O 1
ATOM 882 N N . LEU B 1 8 ? -2.096 -4.883 1.801 1 93.44 8 LEU B N 1
ATOM 883 C CA . LEU B 1 8 ? -2.869 -4.328 0.695 1 93.44 8 LEU B CA 1
ATOM 884 C C . LEU B 1 8 ? -2.326 -2.965 0.281 1 93.44 8 LEU B C 1
ATOM 886 O O . LEU B 1 8 ? -2.016 -2.131 1.135 1 93.44 8 LEU B O 1
ATOM 890 N N . TYR B 1 9 ? -2.123 -2.826 -1.012 1 93.88 9 TYR B N 1
ATOM 891 C CA . TYR B 1 9 ? -1.485 -1.636 -1.564 1 93.88 9 TYR B CA 1
ATOM 892 C C . TYR B 1 9 ? -2.191 -1.18 -2.836 1 93.88 9 TYR B C 1
ATOM 894 O O . TYR B 1 9 ? -2.266 -1.927 -3.814 1 93.88 9 TYR B O 1
ATOM 902 N N . SER B 1 10 ? -2.691 0.072 -2.789 1 93.88 10 SER B N 1
ATOM 903 C CA . SER B 1 10 ? -3.482 0.573 -3.908 1 93.88 10 SER B CA 1
ATOM 904 C C . SER B 1 10 ? -2.592 0.984 -5.074 1 93.88 10 SER B C 1
ATOM 906 O O . SER B 1 10 ? -3.076 1.186 -6.191 1 93.88 10 SER B O 1
ATOM 908 N N . GLY B 1 11 ? -1.22 1.108 -4.902 1 92.75 11 GLY B N 1
ATOM 909 C CA . GLY B 1 11 ? -0.292 1.524 -5.941 1 92.75 11 GLY B CA 1
ATOM 910 C C . GLY B 1 11 ? 0.36 0.358 -6.66 1 92.75 11 GLY B C 1
ATOM 911 O O . GLY B 1 11 ? 1.107 0.554 -7.621 1 92.75 11 GLY B O 1
ATOM 912 N N . ALA B 1 12 ? 0.126 -0.831 -6.215 1 93.62 12 ALA B N 1
ATOM 913 C CA . ALA B 1 12 ? 0.722 -2.002 -6.855 1 93.62 12 ALA B CA 1
ATOM 914 C C . ALA B 1 12 ? 0.025 -2.32 -8.172 1 93.62 12 ALA B C 1
ATOM 916 O O . ALA B 1 12 ? -1.204 -2.408 -8.227 1 93.62 12 ALA B O 1
ATOM 917 N N . SER B 1 13 ? 0.827 -2.555 -9.172 1 92.69 13 SER B N 1
ATOM 918 C CA . SER B 1 13 ? 0.269 -2.873 -10.484 1 92.69 13 SER B CA 1
ATOM 919 C C . SER B 1 13 ? -0.274 -4.297 -10.523 1 92.69 13 SER B C 1
ATOM 921 O O . SER B 1 13 ? -1.198 -4.594 -11.281 1 92.69 13 SER B O 1
ATOM 923 N N . THR B 1 14 ? 0.294 -5.184 -9.805 1 94.69 14 THR B N 1
ATOM 924 C CA . THR B 1 14 ? -0.141 -6.574 -9.703 1 94.69 14 THR B CA 1
ATOM 925 C C . THR B 1 14 ? 0.218 -7.152 -8.336 1 94.69 14 THR B C 1
ATOM 927 O O . THR B 1 14 ? 0.908 -6.508 -7.543 1 94.69 14 THR B O 1
ATOM 930 N N . HIS B 1 15 ? -0.336 -8.336 -8.039 1 95.19 15 HIS B N 1
ATOM 931 C CA . HIS B 1 15 ? 0.071 -9.039 -6.832 1 95.19 15 HIS B CA 1
ATOM 932 C C . HIS B 1 15 ? 1.537 -9.453 -6.902 1 95.19 15 HIS B C 1
ATOM 934 O O . HIS B 1 15 ? 2.043 -9.789 -7.977 1 95.19 15 HIS B O 1
ATOM 940 N N . MET B 1 16 ? 2.166 -9.422 -5.703 1 95.75 16 MET B N 1
ATOM 941 C CA . MET B 1 16 ? 3.576 -9.789 -5.637 1 95.75 16 MET B CA 1
ATOM 942 C C . MET B 1 16 ? 3.865 -10.625 -4.395 1 95.75 16 MET B C 1
ATOM 944 O O . MET B 1 16 ? 3.279 -10.391 -3.334 1 95.75 16 MET B O 1
ATOM 948 N N . CYS B 1 17 ? 4.703 -11.562 -4.574 1 94.88 17 CYS B N 1
ATOM 949 C CA . CYS B 1 17 ? 5.078 -12.469 -3.502 1 94.88 17 CYS B CA 1
ATOM 950 C C . CYS B 1 17 ? 6.586 -12.703 -3.486 1 94.88 17 CYS B C 1
ATOM 952 O O . CYS B 1 17 ? 7.215 -12.797 -4.543 1 94.88 17 CYS B O 1
ATOM 954 N N . ASN B 1 18 ? 7.156 -12.75 -2.314 1 94.69 18 ASN B N 1
ATOM 955 C CA . ASN B 1 18 ? 8.594 -12.961 -2.184 1 94.69 18 ASN B CA 1
ATOM 956 C C . ASN B 1 18 ? 8.922 -14.406 -1.819 1 94.69 18 ASN B C 1
ATOM 958 O O . ASN B 1 18 ? 10.094 -14.773 -1.706 1 94.69 18 ASN B O 1
ATOM 962 N N . LYS B 1 19 ? 7.887 -15.219 -1.657 1 94.31 19 LYS B N 1
ATOM 963 C CA . LYS B 1 19 ? 8.07 -16.609 -1.268 1 94.31 19 LYS B CA 1
ATOM 964 C C . LYS B 1 19 ? 7.785 -17.547 -2.436 1 94.31 19 LYS B C 1
ATOM 966 O O . LYS B 1 19 ? 6.625 -17.828 -2.74 1 94.31 19 LYS B O 1
ATOM 971 N N . GLY B 1 20 ? 8.859 -18.078 -2.908 1 94.12 20 GLY B N 1
ATOM 972 C CA . GLY B 1 20 ? 8.711 -18.969 -4.043 1 94.12 20 GLY B CA 1
ATOM 973 C C . GLY B 1 20 ? 7.93 -20.234 -3.707 1 94.12 20 GLY B C 1
ATOM 974 O O . GLY B 1 20 ? 7.191 -20.75 -4.547 1 94.12 20 GLY B O 1
ATOM 975 N N . GLU B 1 21 ? 8.047 -20.641 -2.459 1 94.25 21 GLU B N 1
ATOM 976 C CA . GLU B 1 21 ? 7.441 -21.906 -2.031 1 94.25 21 GLU B CA 1
ATOM 977 C C . GLU B 1 21 ? 5.93 -21.781 -1.9 1 94.25 21 GLU B C 1
ATOM 979 O O . GLU B 1 21 ? 5.223 -22.781 -1.776 1 94.25 21 GLU B O 1
ATOM 984 N N . TRP B 1 22 ? 5.395 -20.641 -1.985 1 92.56 22 TRP B N 1
ATOM 985 C CA . TRP B 1 22 ? 3.957 -20.438 -1.848 1 92.56 22 TRP B CA 1
ATOM 986 C C . TRP B 1 22 ? 3.244 -20.656 -3.176 1 92.56 22 TRP B C 1
ATOM 988 O O . TRP B 1 22 ? 2.02 -20.797 -3.215 1 92.56 22 TRP B O 1
ATOM 998 N N . PHE B 1 23 ? 3.986 -20.641 -4.25 1 94.94 23 PHE B N 1
ATOM 999 C CA . PHE B 1 23 ? 3.373 -20.766 -5.566 1 94.94 23 PHE B CA 1
ATOM 1000 C C . PHE B 1 23 ? 2.957 -22.219 -5.832 1 94.94 23 PHE B C 1
ATOM 1002 O O . PHE B 1 23 ? 3.744 -23.141 -5.629 1 94.94 23 PHE B O 1
ATOM 1009 N N . GLU B 1 24 ? 1.783 -22.344 -6.176 1 95.5 24 GLU B N 1
ATOM 1010 C CA . GLU B 1 24 ? 1.334 -23.656 -6.652 1 95.5 24 GLU B CA 1
ATOM 1011 C C . GLU B 1 24 ? 1.826 -23.922 -8.07 1 95.5 24 GLU B C 1
ATOM 1013 O O . GLU B 1 24 ? 2.199 -25.047 -8.406 1 95.5 24 GLU B O 1
ATOM 1018 N N . GLU B 1 25 ? 1.762 -22.922 -8.844 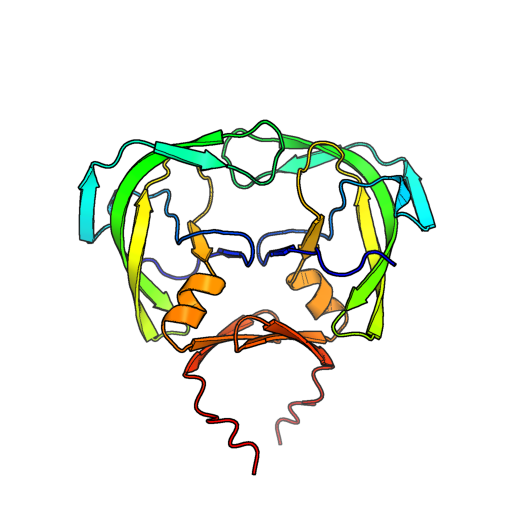1 96.62 25 GLU B N 1
ATOM 1019 C CA . GLU B 1 25 ? 2.309 -22.875 -10.203 1 96.62 25 GLU B CA 1
ATOM 1020 C C . GLU B 1 25 ? 3.125 -21.609 -10.43 1 96.62 25 GLU B C 1
ATOM 1022 O O . GLU B 1 25 ? 2.701 -20.516 -10.047 1 96.62 25 GLU B O 1
ATOM 1027 N N . ILE B 1 26 ? 4.328 -21.844 -10.992 1 97.31 26 ILE B N 1
ATOM 1028 C CA . ILE B 1 26 ? 5.168 -20.688 -11.281 1 97.31 26 ILE B CA 1
ATOM 1029 C C . ILE B 1 26 ? 5.918 -20.906 -12.594 1 97.31 26 ILE B C 1
ATOM 1031 O O . ILE B 1 26 ? 6.426 -22 -12.844 1 97.31 26 ILE B O 1
ATOM 1035 N N . LYS B 1 27 ? 5.879 -19.984 -13.43 1 98.19 27 LYS B N 1
ATOM 1036 C CA . LYS B 1 27 ? 6.656 -19.969 -14.664 1 98.19 27 LYS B CA 1
ATOM 1037 C C . LYS B 1 27 ? 7.742 -18.891 -14.625 1 98.19 27 LYS B C 1
ATOM 1039 O O . LYS B 1 27 ? 7.531 -17.812 -14.062 1 98.19 27 LYS B O 1
ATOM 1044 N N . PRO B 1 28 ? 8.797 -19.234 -15.281 1 97.75 28 PRO B N 1
ATOM 1045 C CA . PRO B 1 28 ? 9.844 -18.203 -15.312 1 97.75 28 PRO B CA 1
ATOM 1046 C C . PRO B 1 28 ? 9.414 -16.953 -16.062 1 97.75 28 PRO B C 1
ATOM 1048 O O . PRO B 1 28 ? 8.703 -17.031 -17.062 1 97.75 28 PRO B O 1
ATOM 1051 N N . LEU B 1 29 ? 9.703 -15.828 -15.484 1 97.81 29 LEU B N 1
ATOM 1052 C CA . LEU B 1 29 ? 9.508 -14.508 -16.078 1 97.81 29 LEU B CA 1
ATOM 1053 C C . LEU B 1 29 ? 10.586 -13.539 -15.602 1 97.81 29 LEU B C 1
ATOM 1055 O O . LEU B 1 29 ? 10.836 -13.414 -14.398 1 97.81 29 LEU B O 1
ATOM 1059 N N . SER B 1 30 ? 11.328 -13.023 -16.609 1 97.31 30 SER B N 1
ATOM 1060 C CA . SER B 1 30 ? 12.344 -12.031 -16.266 1 97.31 30 SER B CA 1
ATOM 1061 C C . SER B 1 30 ? 11.844 -10.617 -16.531 1 97.31 30 SER B C 1
ATOM 1063 O O . SER B 1 30 ? 11.266 -10.336 -17.578 1 97.31 30 SER B O 1
ATOM 1065 N N . GLY B 1 31 ? 12.047 -9.742 -15.453 1 96.94 31 GLY B N 1
ATOM 1066 C CA . GLY B 1 31 ? 11.648 -8.344 -15.523 1 96.94 31 GLY B CA 1
ATOM 1067 C C . GLY B 1 31 ? 11.969 -7.559 -14.266 1 96.94 31 GLY B C 1
ATOM 1068 O O . GLY B 1 31 ? 12.82 -7.973 -13.477 1 96.94 31 GLY B O 1
ATOM 1069 N N . THR B 1 32 ? 11.438 -6.352 -14.305 1 95.56 32 THR B N 1
ATOM 1070 C CA . THR B 1 32 ? 11.625 -5.512 -13.125 1 95.56 32 THR B CA 1
ATOM 1071 C C . THR B 1 32 ? 10.32 -4.809 -12.75 1 95.56 32 THR B C 1
ATOM 1073 O O . THR B 1 32 ? 9.398 -4.723 -13.57 1 95.56 32 THR B O 1
ATOM 1076 N N . VAL B 1 33 ? 10.219 -4.508 -11.555 1 93.5 33 VAL B N 1
ATOM 1077 C CA . VAL B 1 33 ? 9.125 -3.67 -11.062 1 93.5 33 VAL B CA 1
ATOM 1078 C C . VAL B 1 33 ? 9.695 -2.439 -10.359 1 93.5 33 VAL B C 1
ATOM 1080 O O . VAL B 1 33 ? 10.703 -2.531 -9.656 1 93.5 33 VAL B O 1
ATOM 1083 N N . ALA B 1 34 ? 9 -1.288 -10.664 1 88.94 34 ALA B N 1
ATOM 1084 C CA . ALA B 1 34 ? 9.367 -0.055 -9.977 1 88.94 34 ALA B CA 1
ATOM 1085 C C . ALA B 1 34 ? 8.844 -0.051 -8.547 1 88.94 34 ALA B C 1
ATOM 1087 O O . ALA B 1 34 ? 7.77 -0.597 -8.266 1 88.94 34 ALA B O 1
ATOM 1088 N N . CYS B 1 35 ? 9.617 0.634 -7.617 1 86.12 35 CYS B N 1
ATOM 1089 C CA . CYS B 1 35 ? 9.219 0.733 -6.219 1 86.12 35 CYS B CA 1
ATOM 1090 C C . CYS B 1 35 ? 8.758 2.146 -5.879 1 86.12 35 CYS B C 1
ATOM 1092 O O . CYS B 1 35 ? 8.766 3.027 -6.742 1 86.12 35 CYS B O 1
ATOM 1094 N N . ALA B 1 36 ? 8.336 2.217 -4.652 1 81.94 36 ALA B N 1
ATOM 1095 C CA . ALA B 1 36 ? 7.895 3.512 -4.141 1 81.94 36 ALA B CA 1
ATOM 1096 C C . ALA B 1 36 ? 9.07 4.477 -3.998 1 81.94 36 ALA B C 1
ATOM 1098 O O . ALA B 1 36 ? 8.883 5.695 -4.016 1 81.94 36 ALA B O 1
ATOM 1099 N N . SER B 1 37 ? 10.195 3.951 -3.844 1 85.44 37 SER B N 1
ATOM 1100 C CA . SER B 1 37 ? 11.383 4.797 -3.807 1 85.44 37 SER B CA 1
ATOM 1101 C C . SER B 1 37 ? 11.883 5.113 -5.215 1 85.44 37 SER B C 1
ATOM 1103 O O . SER B 1 37 ? 11.859 4.25 -6.094 1 85.44 37 SER B O 1
ATOM 1105 N N . LYS B 1 38 ? 12.344 6.301 -5.426 1 82.69 38 LYS B N 1
ATOM 1106 C CA . LYS B 1 38 ? 12.734 6.816 -6.734 1 82.69 38 LYS B CA 1
ATOM 1107 C C . LYS B 1 38 ? 13.844 5.965 -7.352 1 82.69 38 LYS B C 1
ATOM 1109 O O . LYS B 1 38 ? 13.891 5.789 -8.57 1 82.69 38 LYS B O 1
ATOM 1114 N N . ASN B 1 39 ? 14.602 5.367 -6.641 1 79.69 39 ASN B N 1
ATOM 1115 C CA . ASN B 1 39 ? 15.781 4.734 -7.219 1 79.69 39 ASN B CA 1
ATOM 1116 C C . ASN B 1 39 ? 15.781 3.227 -7 1 79.69 39 ASN B C 1
ATOM 1118 O O . ASN B 1 39 ? 16.797 2.557 -7.23 1 79.69 39 ASN B O 1
ATOM 1122 N N . ASP B 1 40 ? 14.648 2.787 -6.625 1 84.44 40 ASP B N 1
ATOM 1123 C CA . ASP B 1 40 ? 14.609 1.365 -6.301 1 84.44 40 ASP B CA 1
ATOM 1124 C C . ASP B 1 40 ? 13.82 0.584 -7.348 1 84.44 40 ASP B C 1
ATOM 1126 O O . ASP B 1 40 ? 12.711 0.977 -7.715 1 84.44 40 ASP B O 1
ATOM 1130 N N . VAL B 1 41 ? 14.5 -0.325 -7.922 1 90.94 41 VAL B N 1
ATOM 1131 C CA . VAL B 1 41 ? 13.914 -1.263 -8.875 1 90.94 41 VAL B CA 1
ATOM 1132 C C . VAL B 1 41 ? 14.195 -2.695 -8.43 1 90.94 41 VAL B C 1
ATOM 1134 O O . VAL B 1 41 ? 15.32 -3.021 -8.039 1 90.94 41 VAL B O 1
ATOM 1137 N N . LEU B 1 42 ? 13.211 -3.568 -8.523 1 93.94 42 LEU B N 1
ATOM 1138 C CA . LEU B 1 42 ? 13.383 -4.945 -8.07 1 93.94 42 LEU B CA 1
ATOM 1139 C C . LEU B 1 42 ? 13.234 -5.922 -9.234 1 93.94 42 LEU B C 1
ATOM 1141 O O . LEU B 1 42 ? 12.461 -5.676 -10.164 1 93.94 42 LEU B O 1
ATOM 1145 N N . LYS B 1 43 ? 13.938 -6.973 -9.109 1 96 43 LYS B N 1
ATOM 1146 C CA . LYS B 1 43 ? 13.898 -8 -10.141 1 96 43 LYS B CA 1
ATOM 1147 C C . LYS B 1 43 ? 12.695 -8.922 -9.961 1 96 43 LYS B C 1
ATOM 1149 O O . LYS B 1 43 ? 12.367 -9.312 -8.844 1 96 43 LYS B O 1
ATOM 1154 N N . VAL B 1 44 ? 12.047 -9.211 -11.102 1 97.81 44 VAL B N 1
ATOM 1155 C CA . VAL B 1 44 ? 11.008 -10.234 -11.172 1 97.81 44 VAL B CA 1
ATOM 1156 C C . VAL B 1 44 ? 11.602 -11.539 -11.695 1 97.81 44 VAL B C 1
ATOM 1158 O O . VAL B 1 44 ? 12.305 -11.547 -12.703 1 97.81 44 VAL B O 1
ATOM 1161 N N . GLU B 1 45 ? 11.25 -12.617 -11.016 1 98.56 45 GLU B N 1
ATOM 1162 C CA . GLU B 1 45 ? 11.883 -13.867 -11.422 1 98.56 45 GLU B CA 1
ATOM 1163 C C . GLU B 1 45 ? 10.836 -14.906 -11.828 1 98.56 45 GLU B C 1
ATOM 1165 O O . GLU B 1 45 ? 11.18 -16.016 -12.227 1 98.56 45 GLU B O 1
ATOM 1170 N N . GLY B 1 46 ? 9.617 -14.562 -11.75 1 98.62 46 GLY B N 1
ATOM 1171 C CA . GLY B 1 46 ? 8.562 -15.5 -12.125 1 98.62 46 GLY B CA 1
ATOM 1172 C C . GLY B 1 46 ? 7.172 -14.906 -11.992 1 98.62 46 GLY B C 1
ATOM 1173 O O . GLY B 1 46 ? 7.012 -13.781 -11.508 1 98.62 46 GLY B O 1
ATOM 1174 N N . ILE B 1 47 ? 6.234 -15.633 -12.586 1 98.44 47 ILE B N 1
ATOM 1175 C CA . ILE B 1 47 ? 4.816 -15.305 -12.477 1 98.44 47 ILE B CA 1
ATOM 1176 C C . ILE B 1 47 ? 4.004 -16.578 -12.297 1 98.44 47 ILE B C 1
ATOM 1178 O O . ILE B 1 47 ? 4.312 -17.609 -12.906 1 98.44 47 ILE B O 1
ATOM 1182 N N . GLY B 1 48 ? 3.045 -16.484 -11.367 1 97.69 48 GLY B N 1
ATOM 1183 C CA . GLY B 1 48 ? 2.295 -17.703 -11.133 1 97.69 48 GLY B CA 1
ATOM 1184 C C . GLY B 1 48 ? 1.089 -17.5 -10.234 1 97.69 48 GLY B C 1
ATOM 1185 O O . GLY B 1 48 ? 0.464 -16.438 -10.258 1 97.69 48 GLY B O 1
ATOM 1186 N N . THR B 1 49 ? 0.638 -18.672 -9.625 1 96.12 49 THR B N 1
ATOM 1187 C CA . THR B 1 49 ? -0.558 -18.703 -8.789 1 96.12 49 THR B CA 1
ATOM 1188 C C . THR B 1 49 ? -0.199 -19.016 -7.34 1 96.12 49 THR B C 1
ATOM 1190 O O . THR B 1 49 ? 0.634 -19.891 -7.074 1 96.12 49 THR B O 1
ATOM 1193 N N . VAL B 1 50 ? -0.755 -18.172 -6.453 1 93.06 50 VAL B N 1
ATOM 1194 C CA . VAL B 1 50 ? -0.519 -18.344 -5.023 1 93.06 50 VAL B CA 1
ATOM 1195 C C . VAL B 1 50 ? -1.851 -18.531 -4.301 1 93.06 50 VAL B C 1
ATOM 1197 O O . VAL B 1 50 ? -2.701 -17.641 -4.316 1 93.06 50 VAL B O 1
ATOM 1200 N N . PRO B 1 51 ? -2.027 -19.672 -3.717 1 88.19 51 PRO B N 1
ATOM 1201 C CA . PRO B 1 51 ? -3.223 -19.828 -2.885 1 88.19 51 PRO B CA 1
ATOM 1202 C C . PRO B 1 51 ? -3.137 -19.047 -1.577 1 88.19 51 PRO B C 1
ATOM 1204 O O . PRO B 1 51 ? -2.049 -18.891 -1.016 1 88.19 51 PRO B O 1
ATOM 1207 N N . GLY B 1 52 ? -4.203 -18.453 -1.228 1 79.31 52 GLY B N 1
ATOM 1208 C CA . GLY B 1 52 ? -4.242 -17.75 0.043 1 79.31 52 GLY B CA 1
ATOM 1209 C C . GLY B 1 52 ? -5.609 -17.766 0.697 1 79.31 52 GLY B C 1
ATOM 1210 O O . GLY B 1 52 ? -6.496 -18.516 0.27 1 79.31 52 GLY B O 1
ATOM 1211 N N . THR B 1 53 ? -5.613 -17.25 1.92 1 73.19 53 THR B N 1
ATOM 1212 C CA . THR B 1 53 ? -6.875 -17.125 2.643 1 73.19 53 THR B CA 1
ATOM 1213 C C . THR B 1 53 ? -7.203 -15.648 2.906 1 73.19 53 THR B C 1
ATOM 1215 O O . THR B 1 53 ? -6.332 -14.875 3.299 1 73.19 53 THR B O 1
ATOM 1218 N N . LEU B 1 54 ? -8.328 -15.234 2.377 1 65.69 54 LEU B N 1
ATOM 1219 C CA . LEU B 1 54 ? -8.844 -13.898 2.658 1 65.69 54 LEU B CA 1
ATOM 1220 C C . LEU B 1 54 ? -10.086 -13.969 3.539 1 65.69 54 LEU B C 1
ATOM 1222 O O . LEU B 1 54 ? -11.109 -14.531 3.139 1 65.69 54 LEU B O 1
ATOM 1226 N N . ASN B 1 55 ? -10.062 -13.32 4.695 1 68.12 55 ASN B N 1
ATOM 1227 C CA . ASN B 1 55 ? -11.164 -13.344 5.652 1 68.12 55 ASN B CA 1
ATOM 1228 C C . ASN B 1 55 ? -11.672 -14.766 5.887 1 68.12 55 ASN B C 1
ATOM 1230 O O . ASN B 1 55 ? -12.875 -15.008 5.855 1 68.12 55 ASN B O 1
ATOM 1234 N N . GLY B 1 56 ? -10.82 -15.633 6.012 1 69.31 56 GLY B N 1
ATOM 1235 C CA . GLY B 1 56 ? -11.188 -17 6.316 1 69.31 56 GLY B CA 1
ATOM 1236 C C . GLY B 1 56 ? -11.625 -17.797 5.098 1 69.31 56 GLY B C 1
ATOM 1237 O O . GLY B 1 56 ? -11.906 -18.984 5.191 1 69.31 56 GLY B O 1
ATOM 1238 N N . ARG B 1 57 ? -11.758 -17.172 4.09 1 70.75 57 ARG B N 1
ATOM 1239 C CA . ARG B 1 57 ? -12.156 -17.859 2.863 1 70.75 57 ARG B CA 1
ATOM 1240 C C . ARG B 1 57 ? -10.961 -18.094 1.951 1 70.75 57 ARG B C 1
ATOM 1242 O O . ARG B 1 57 ? -10.078 -17.234 1.839 1 70.75 57 ARG B O 1
ATOM 1249 N N . LYS B 1 58 ? -10.977 -19.25 1.389 1 74.88 58 LYS B N 1
ATOM 1250 C CA . LYS B 1 58 ? -9.914 -19.578 0.448 1 74.88 58 LYS B CA 1
ATOM 1251 C C . LYS B 1 58 ? -9.969 -18.688 -0.784 1 74.88 58 LYS B C 1
ATOM 1253 O O . LYS B 1 58 ? -11.047 -18.406 -1.313 1 74.88 58 LYS B O 1
ATOM 1258 N N . ALA B 1 59 ? -8.805 -18.109 -1.054 1 78.31 59 ALA B N 1
ATOM 1259 C CA . ALA B 1 59 ? -8.688 -17.297 -2.262 1 78.31 59 ALA B CA 1
ATOM 1260 C C . ALA B 1 59 ? -7.438 -17.688 -3.055 1 78.31 59 ALA B C 1
ATOM 1262 O O . ALA B 1 59 ? -6.434 -18.109 -2.479 1 78.31 59 ALA B O 1
ATOM 1263 N N . ILE B 1 60 ? -7.656 -17.719 -4.367 1 86.31 60 ILE B N 1
ATOM 1264 C CA . ILE B 1 60 ? -6.527 -17.984 -5.254 1 86.31 60 ILE B CA 1
ATOM 1265 C C . ILE B 1 60 ? -6.125 -16.688 -5.969 1 86.31 60 ILE B C 1
ATOM 1267 O O . ILE B 1 60 ? -6.93 -16.094 -6.684 1 86.31 60 ILE B O 1
ATOM 1271 N N . LEU B 1 61 ? -4.852 -16.312 -5.723 1 89.94 61 LEU B N 1
ATOM 1272 C CA . LEU B 1 61 ? -4.312 -15.156 -6.438 1 89.94 61 LEU B CA 1
ATOM 1273 C C . LEU B 1 61 ? -3.617 -15.594 -7.727 1 89.94 61 LEU B C 1
ATOM 1275 O O . LEU B 1 61 ? -2.738 -16.453 -7.699 1 89.94 61 LEU B O 1
ATOM 1279 N N . THR B 1 62 ? -4.066 -15.016 -8.773 1 93.5 62 THR B N 1
ATOM 1280 C CA . THR B 1 62 ? -3.457 -15.312 -10.062 1 93.5 62 THR B CA 1
ATOM 1281 C C . THR B 1 62 ? -2.604 -14.148 -10.547 1 93.5 62 THR B C 1
ATOM 1283 O O . THR B 1 62 ? -2.736 -13.023 -10.047 1 93.5 62 THR B O 1
ATOM 1286 N N . TYR B 1 63 ? -1.616 -14.484 -11.438 1 96 63 TYR B N 1
ATOM 1287 C CA . TYR B 1 63 ? -0.73 -13.477 -12.008 1 96 63 TYR B CA 1
ATOM 1288 C C . TYR B 1 63 ? 0.072 -12.773 -10.914 1 96 63 TYR B C 1
ATOM 1290 O O . TYR B 1 63 ? 0.158 -11.539 -10.898 1 96 63 TYR B O 1
ATOM 1298 N N . VAL B 1 64 ? 0.457 -13.633 -10.023 1 96.62 64 VAL B N 1
ATOM 1299 C CA . VAL B 1 64 ? 1.306 -13.125 -8.953 1 96.62 64 VAL B CA 1
ATOM 1300 C C . VAL B 1 64 ? 2.762 -13.102 -9.414 1 96.62 64 VAL B C 1
ATOM 1302 O O . VAL B 1 64 ? 3.281 -14.109 -9.898 1 96.62 64 VAL B O 1
ATOM 1305 N N . LEU B 1 65 ? 3.398 -11.953 -9.312 1 98 65 LEU B N 1
ATOM 1306 C CA . LEU B 1 65 ? 4.824 -11.875 -9.617 1 98 65 LEU B CA 1
ATOM 1307 C C . LEU B 1 65 ? 5.656 -12.414 -8.453 1 98 65 LEU B C 1
ATOM 1309 O O . LEU B 1 65 ? 5.355 -12.148 -7.293 1 98 65 LEU B O 1
ATOM 1313 N N . TYR B 1 66 ? 6.637 -13.18 -8.859 1 97.81 66 TYR B N 1
ATOM 1314 C CA . TYR B 1 66 ? 7.645 -13.602 -7.891 1 97.81 66 TYR B CA 1
ATOM 1315 C C . TYR B 1 66 ? 8.789 -12.594 -7.82 1 97.81 66 TYR B C 1
ATOM 1317 O O . TYR B 1 66 ? 9.57 -12.469 -8.766 1 97.81 66 TYR B O 1
ATOM 1325 N N . VAL B 1 67 ? 8.875 -11.883 -6.676 1 97.06 67 VAL B N 1
ATOM 1326 C CA . VAL B 1 67 ? 9.867 -10.836 -6.434 1 97.06 67 VAL B CA 1
ATOM 1327 C C . VAL B 1 67 ? 10.633 -11.148 -5.148 1 97.06 67 VAL B C 1
ATOM 1329 O O . VAL B 1 67 ? 10.305 -10.633 -4.078 1 97.06 67 VAL B O 1
ATOM 1332 N N . PRO B 1 68 ? 11.758 -11.805 -5.25 1 95.94 68 PRO B N 1
ATOM 1333 C CA . PRO B 1 68 ? 12.43 -12.336 -4.062 1 95.94 68 PRO B CA 1
ATOM 1334 C C . PRO B 1 68 ? 12.992 -11.234 -3.164 1 95.94 68 PRO B C 1
ATOM 1336 O O . PRO B 1 68 ? 13.148 -11.438 -1.957 1 95.94 68 PRO B O 1
ATOM 1339 N N . GLU B 1 69 ? 13.281 -10.102 -3.666 1 94.25 69 GLU B N 1
ATOM 1340 C CA . GLU B 1 69 ? 13.93 -9.047 -2.896 1 94.25 69 GLU B CA 1
ATOM 1341 C C . GLU B 1 69 ? 12.914 -8.258 -2.074 1 94.25 69 GLU B C 1
ATOM 1343 O O . GLU B 1 69 ? 13.281 -7.402 -1.269 1 94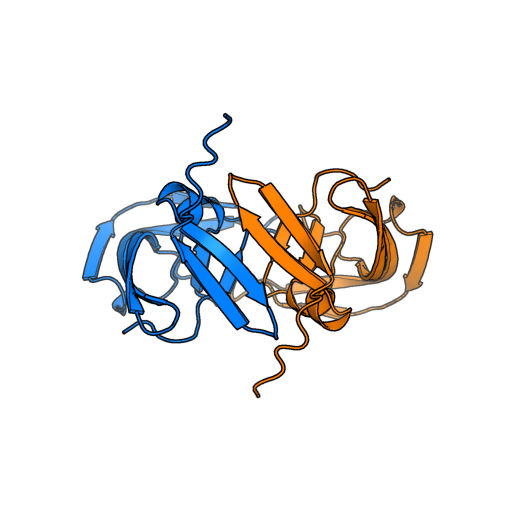.25 69 GLU B O 1
ATOM 1348 N N . LEU B 1 70 ? 11.664 -8.555 -2.254 1 92.75 70 LEU B N 1
ATOM 1349 C CA . LEU B 1 70 ? 10.656 -7.965 -1.377 1 92.75 70 LEU B CA 1
ATOM 1350 C C . LEU B 1 70 ? 10.758 -8.539 0.032 1 92.75 70 LEU B C 1
ATOM 1352 O O . LEU B 1 70 ? 11.281 -9.641 0.221 1 92.75 70 LEU B O 1
ATOM 1356 N N . ASN B 1 71 ? 10.305 -7.707 1.033 1 89.19 71 ASN B N 1
ATOM 1357 C CA . ASN B 1 71 ? 10.289 -8.219 2.398 1 89.19 71 ASN B CA 1
ATOM 1358 C C . ASN B 1 71 ? 8.867 -8.508 2.871 1 89.19 71 ASN B C 1
ATOM 1360 O O . ASN B 1 71 ? 8.664 -8.945 4.004 1 89.19 71 ASN B O 1
ATOM 1364 N N . ILE B 1 72 ? 7.902 -8.25 2.039 1 89 72 ILE B N 1
ATOM 1365 C CA . ILE B 1 72 ? 6.5 -8.477 2.363 1 89 72 ILE B CA 1
ATOM 1366 C C . ILE B 1 72 ? 5.766 -9 1.129 1 89 72 ILE B C 1
ATOM 1368 O O . ILE B 1 72 ? 6.301 -8.961 0.019 1 89 72 ILE B O 1
ATOM 1372 N N . GLN B 1 73 ? 4.508 -9.523 1.332 1 90.44 73 GLN B N 1
ATOM 1373 C CA . GLN B 1 73 ? 3.607 -9.922 0.253 1 90.44 73 GLN B CA 1
ATOM 1374 C C . GLN B 1 73 ? 2.607 -8.805 -0.058 1 90.44 73 GLN B C 1
ATOM 1376 O O . GLN B 1 73 ? 1.885 -8.352 0.829 1 90.44 73 GLN B O 1
ATOM 1381 N N . LEU B 1 74 ? 2.609 -8.477 -1.3 1 92.62 74 LEU B N 1
ATOM 1382 C CA . LEU B 1 74 ? 1.782 -7.332 -1.677 1 92.62 74 LEU B CA 1
ATOM 1383 C C . LEU B 1 74 ? 0.562 -7.785 -2.471 1 92.62 74 LEU B C 1
ATOM 1385 O O . LEU B 1 74 ? 0.691 -8.531 -3.447 1 92.62 74 LEU B O 1
ATOM 1389 N N . ILE B 1 75 ? -0.596 -7.328 -2.002 1 92.81 75 ILE B N 1
ATOM 1390 C CA . ILE B 1 75 ? -1.842 -7.559 -2.723 1 92.81 75 ILE B CA 1
ATOM 1391 C C . ILE B 1 75 ? -2.279 -6.277 -3.426 1 92.81 75 ILE B C 1
ATOM 1393 O O . ILE B 1 75 ? -2.361 -5.215 -2.801 1 92.81 75 ILE B O 1
ATOM 1397 N N . SER B 1 76 ? -2.504 -6.395 -4.676 1 94.88 76 SER B N 1
ATOM 1398 C CA . SER B 1 76 ? -2.977 -5.273 -5.48 1 94.88 76 SER B CA 1
ATOM 1399 C C . SER B 1 76 ? -4.473 -5.047 -5.289 1 94.88 76 SER B C 1
ATOM 1401 O O . SER B 1 76 ? -5.289 -5.859 -5.734 1 94.88 76 SER B O 1
ATOM 1403 N N . ILE B 1 77 ? -4.789 -3.904 -4.742 1 93.75 77 ILE B N 1
ATOM 1404 C CA . ILE B 1 77 ? -6.191 -3.57 -4.535 1 93.75 77 ILE B CA 1
ATOM 1405 C C . ILE B 1 77 ? -6.902 -3.477 -5.883 1 93.75 77 ILE B C 1
ATOM 1407 O O . ILE B 1 77 ? -8.031 -3.951 -6.031 1 93.75 77 ILE B O 1
ATOM 1411 N N . LYS B 1 78 ? -6.234 -2.889 -6.844 1 94.31 78 LYS B N 1
ATOM 1412 C CA . LYS B 1 78 ? -6.797 -2.764 -8.188 1 94.31 78 LYS B CA 1
ATOM 1413 C C . LYS B 1 78 ? -7.141 -4.133 -8.766 1 94.31 78 LYS B C 1
ATOM 1415 O O . LYS B 1 78 ? -8.219 -4.312 -9.336 1 94.31 78 LYS B O 1
ATOM 1420 N N . ASN B 1 79 ? -6.238 -5.09 -8.586 1 93.12 79 ASN B N 1
ATOM 1421 C CA . ASN B 1 79 ? -6.469 -6.414 -9.148 1 93.12 79 ASN B CA 1
ATOM 1422 C C . ASN B 1 79 ? -7.594 -7.148 -8.422 1 93.12 79 ASN B C 1
ATOM 1424 O O . ASN B 1 79 ? -8.328 -7.926 -9.039 1 93.12 79 ASN B O 1
ATOM 1428 N N . ILE B 1 80 ? -7.719 -6.949 -7.121 1 89.94 80 ILE B N 1
ATOM 1429 C CA . ILE B 1 80 ? -8.867 -7.488 -6.395 1 89.94 80 ILE B CA 1
ATOM 1430 C C . ILE B 1 80 ? -10.156 -6.945 -7 1 89.94 80 ILE B C 1
ATOM 1432 O O . ILE B 1 80 ? -11.094 -7.703 -7.254 1 89.94 80 ILE B O 1
ATOM 1436 N N . GLN B 1 81 ? -10.148 -5.719 -7.27 1 91.88 81 GLN B N 1
ATOM 1437 C CA . GLN B 1 81 ? -11.367 -5.094 -7.785 1 91.88 81 GLN B CA 1
ATOM 1438 C C . GLN B 1 81 ? -11.688 -5.594 -9.188 1 91.88 81 GLN B C 1
ATOM 1440 O O . GLN B 1 81 ? -12.859 -5.742 -9.547 1 91.88 81 GLN B O 1
ATOM 1445 N N . LYS B 1 82 ? -10.703 -5.805 -9.945 1 91.38 82 LYS B N 1
ATOM 1446 C CA . LYS B 1 82 ? -10.906 -6.32 -11.297 1 91.38 82 LYS B CA 1
ATOM 1447 C C . LYS B 1 82 ? -11.633 -7.66 -11.273 1 91.38 82 LYS B C 1
ATOM 1449 O O . LYS B 1 82 ? -12.297 -8.031 -12.242 1 91.38 82 LYS B O 1
ATOM 1454 N N . THR B 1 83 ? -11.469 -8.328 -10.164 1 86.56 83 THR B N 1
ATOM 1455 C CA . THR B 1 83 ? -12.125 -9.625 -10.047 1 86.56 83 THR B CA 1
ATOM 1456 C C . THR B 1 83 ? -13.539 -9.469 -9.492 1 86.56 83 THR B C 1
ATOM 1458 O O . THR B 1 83 ? -14.211 -10.461 -9.211 1 86.56 83 THR B O 1
ATOM 1461 N N . GLY B 1 84 ? -13.977 -8.25 -9.258 1 87.38 84 GLY B N 1
ATOM 1462 C CA . GLY B 1 84 ? -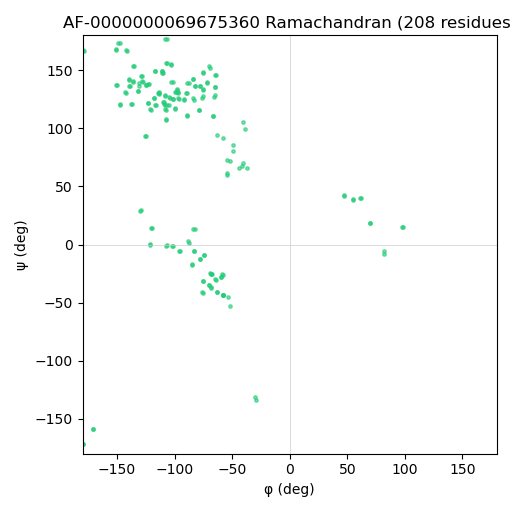15.359 -7.988 -8.891 1 87.38 84 GLY B CA 1
ATOM 1463 C C . GLY B 1 84 ? -15.555 -7.84 -7.391 1 87.38 84 GLY B C 1
ATOM 1464 O O . GLY B 1 84 ? -16.688 -7.887 -6.902 1 87.38 84 GLY B O 1
ATOM 1465 N N . TYR B 1 85 ? -14.445 -7.652 -6.719 1 87.62 85 TYR B N 1
ATOM 1466 C CA . TYR B 1 85 ? -14.539 -7.539 -5.27 1 87.62 85 TYR B CA 1
ATOM 1467 C C . TYR B 1 85 ? -14.219 -6.121 -4.809 1 87.62 85 TYR B C 1
ATOM 1469 O O . TYR B 1 85 ? -13.469 -5.402 -5.473 1 87.62 85 TYR B O 1
ATOM 1477 N N . SER B 1 86 ? -14.867 -5.805 -3.717 1 91.12 86 SER B N 1
ATOM 1478 C CA . SER B 1 86 ? -14.523 -4.57 -3.016 1 91.12 86 SER B CA 1
ATOM 1479 C C . SER B 1 86 ? -13.688 -4.855 -1.774 1 91.12 86 SER B C 1
ATOM 1481 O O . SER B 1 86 ? -13.742 -5.953 -1.218 1 91.12 86 SER B O 1
ATOM 1483 N N . VAL B 1 87 ? -12.922 -3.846 -1.404 1 91.19 87 VAL B N 1
ATOM 1484 C CA . VAL B 1 87 ? -12.086 -3.951 -0.216 1 91.19 87 VAL B CA 1
ATOM 1485 C C . VAL B 1 87 ? -12.508 -2.904 0.812 1 91.19 87 VAL B C 1
ATOM 1487 O O . VAL B 1 87 ? -12.617 -1.719 0.492 1 91.19 87 VAL B O 1
ATOM 1490 N N . ILE B 1 88 ? -12.789 -3.389 2.033 1 90.69 88 ILE B N 1
ATOM 1491 C CA . ILE B 1 88 ? -13.219 -2.5 3.107 1 90.69 88 ILE B CA 1
ATOM 1492 C C . ILE B 1 88 ? -12.273 -2.639 4.301 1 90.69 88 ILE B C 1
ATOM 1494 O O . ILE B 1 88 ? -12.047 -3.746 4.793 1 90.69 88 ILE B O 1
ATOM 1498 N N . PHE B 1 89 ? -11.68 -1.504 4.66 1 91.75 89 PHE B N 1
ATOM 1499 C CA . PHE B 1 89 ? -10.914 -1.453 5.898 1 91.75 89 PHE B CA 1
ATOM 1500 C C . PHE B 1 89 ? -11.734 -0.824 7.02 1 91.75 89 PHE B C 1
ATOM 1502 O O . PHE B 1 89 ? -12.109 0.346 6.938 1 91.75 89 PHE B O 1
ATOM 1509 N N . LYS B 1 90 ? -11.961 -1.621 8.016 1 88.94 90 LYS B N 1
ATOM 1510 C CA . LYS B 1 90 ? -12.727 -1.171 9.172 1 88.94 90 LYS B CA 1
ATOM 1511 C C . LYS B 1 90 ? -12.297 -1.9 10.438 1 88.94 90 LYS B C 1
ATOM 1513 O O . LYS B 1 90 ? -12.07 -3.111 10.414 1 88.94 90 LYS B O 1
ATOM 1518 N N . ASN B 1 91 ? -12.172 -1.092 11.555 1 87.44 91 ASN B N 1
ATOM 1519 C CA . ASN B 1 91 ? -11.82 -1.663 12.844 1 87.44 91 ASN B CA 1
ATOM 1520 C C . ASN B 1 91 ? -10.531 -2.471 12.773 1 87.44 91 ASN B C 1
ATOM 1522 O O . ASN B 1 91 ? -10.469 -3.598 13.266 1 87.44 91 ASN B O 1
ATOM 1526 N N . ASP B 1 92 ? -9.562 -1.983 12.008 1 85.44 92 ASP B N 1
ATOM 1527 C CA . ASP B 1 92 ? -8.211 -2.514 11.898 1 85.44 92 ASP B CA 1
ATOM 1528 C C . ASP B 1 92 ? -8.203 -3.863 11.18 1 85.44 92 ASP B C 1
ATOM 1530 O O . ASP B 1 92 ? -7.281 -4.664 11.359 1 85.44 92 ASP B O 1
ATOM 1534 N N . VAL B 1 93 ? -9.312 -4.094 10.469 1 85.88 93 VAL B N 1
ATOM 1535 C CA . VAL B 1 93 ? -9.406 -5.324 9.695 1 85.88 93 VAL B CA 1
ATOM 1536 C C . VAL B 1 93 ? -9.797 -5.004 8.25 1 85.88 93 VAL B C 1
ATOM 1538 O O . VAL B 1 93 ? -10.531 -4.043 8 1 85.88 93 VAL B O 1
ATOM 1541 N N . ALA B 1 94 ? -9.258 -5.777 7.363 1 88.44 94 ALA B N 1
ATOM 1542 C CA . ALA B 1 94 ? -9.656 -5.672 5.961 1 88.44 94 ALA B CA 1
ATOM 1543 C C . ALA B 1 94 ? -10.711 -6.715 5.609 1 88.44 94 ALA B C 1
ATOM 1545 O O . ALA B 1 94 ? -10.57 -7.891 5.953 1 88.44 94 ALA B O 1
ATOM 1546 N N . PHE B 1 95 ? -11.805 -6.238 4.949 1 86.38 95 PHE B N 1
ATOM 1547 C CA . PHE B 1 95 ? -12.836 -7.117 4.418 1 86.38 95 PHE B CA 1
ATOM 1548 C C . PHE B 1 95 ? -12.867 -7.066 2.896 1 86.38 95 PHE B C 1
ATOM 1550 O O . PHE B 1 95 ? -12.766 -5.988 2.305 1 86.38 95 PHE B O 1
ATOM 1557 N N . ILE B 1 96 ? -12.852 -8.188 2.379 1 85.12 96 ILE B N 1
ATOM 1558 C CA . ILE B 1 96 ? -13.016 -8.297 0.933 1 85.12 96 ILE B CA 1
ATOM 1559 C C . ILE B 1 96 ? -14.398 -8.867 0.611 1 85.12 96 ILE B C 1
ATOM 1561 O O . ILE B 1 96 ? -14.75 -9.953 1.072 1 85.12 96 ILE B O 1
ATOM 1565 N N . ASP B 1 97 ? -15.219 -8.055 -0.049 1 83.25 97 ASP B N 1
ATOM 1566 C CA . ASP B 1 97 ? -16.609 -8.445 -0.299 1 83.25 97 ASP B CA 1
ATOM 1567 C C . ASP B 1 97 ? -16.953 -8.32 -1.78 1 83.25 97 ASP B C 1
ATOM 1569 O O . ASP B 1 97 ? -16.453 -7.422 -2.467 1 83.25 97 ASP B O 1
ATOM 1573 N N . LYS B 1 98 ? -17.75 -9.398 -2.154 1 78.31 98 LYS B N 1
ATOM 1574 C CA . LYS B 1 98 ? -18.234 -9.312 -3.529 1 78.31 98 LYS B CA 1
ATOM 1575 C C . LYS B 1 98 ? -19.203 -8.148 -3.689 1 78.31 98 LYS B C 1
ATOM 1577 O O . LYS B 1 98 ? -20.109 -7.969 -2.861 1 78.31 98 LYS B O 1
ATOM 1582 N N . SER B 1 99 ? -18.797 -7.145 -4.395 1 62.81 99 SER B N 1
ATOM 1583 C CA . SER B 1 99 ? -19.656 -5.988 -4.617 1 62.81 99 SER B CA 1
ATOM 1584 C C . SER B 1 99 ? -21.047 -6.418 -5.074 1 62.81 99 SER B C 1
ATOM 1586 O O . SER B 1 99 ? -21.188 -7.184 -6.031 1 62.81 99 SER B O 1
ATOM 1588 N N . ARG B 1 100 ? -21.938 -6.809 -4.316 1 50.88 100 ARG B N 1
ATOM 1589 C CA . ARG B 1 100 ? -23.312 -7.051 -4.785 1 50.88 100 ARG B CA 1
ATOM 1590 C C . ARG B 1 100 ? -23.844 -5.84 -5.535 1 50.88 100 ARG B C 1
ATOM 1592 O O . ARG B 1 100 ? -24.875 -5.938 -6.223 1 50.88 100 ARG B O 1
ATOM 1599 N N . GLU B 1 101 ? -23.797 -4.68 -4.953 1 44.78 101 GLU B N 1
ATOM 1600 C CA . GLU B 1 101 ? -24.672 -3.625 -5.453 1 44.78 101 GLU B CA 1
ATOM 1601 C C . GLU B 1 101 ? -24.328 -3.252 -6.891 1 44.78 101 GLU B C 1
ATOM 1603 O O . GLU B 1 101 ? -23.156 -3.016 -7.211 1 44.78 101 GLU B O 1
ATOM 1608 N N . LYS B 1 102 ? -25.078 -3.916 -7.84 1 38.69 102 LYS B N 1
ATOM 1609 C CA . LYS B 1 102 ? -25.453 -3.17 -9.031 1 38.69 102 LYS B CA 1
ATOM 1610 C C . LYS B 1 102 ? -25.859 -1.738 -8.68 1 38.69 102 LYS B C 1
ATOM 1612 O O . LYS B 1 102 ? -26.844 -1.515 -7.988 1 38.69 102 LYS B O 1
ATOM 1617 N N . PHE B 1 103 ? -25.125 -0.914 -8.312 1 30.67 103 PHE B N 1
ATOM 1618 C CA . PHE B 1 103 ? -25.656 0.448 -8.25 1 30.67 103 PHE B CA 1
ATOM 1619 C C . PHE B 1 103 ? -26.516 0.755 -9.469 1 30.67 103 PHE B C 1
ATOM 1621 O O . PHE B 1 103 ? -26.031 0.736 -10.602 1 30.67 103 PHE B O 1
ATOM 1628 N N . GLU B 1 104 ? -27.594 0.142 -9.602 1 29 104 GLU B N 1
ATOM 1629 C CA . GLU B 1 104 ? 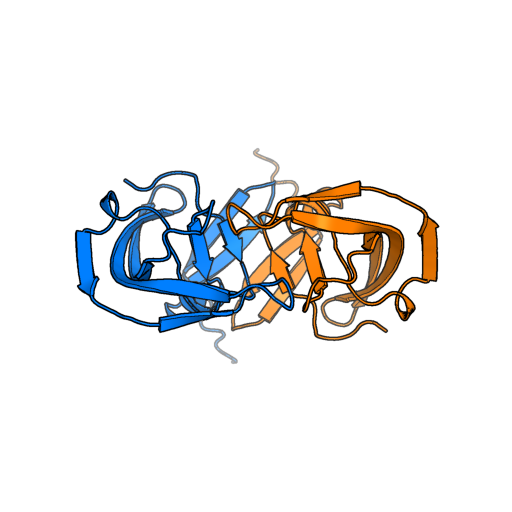-28.688 0.6 -10.461 1 29 104 GLU B CA 1
ATOM 1630 C C . GLU B 1 104 ? -29.062 2.049 -10.156 1 29 104 GLU B C 1
ATOM 1632 O O . GLU B 1 104 ? -29.422 2.377 -9.031 1 29 104 GLU B O 1
ATOM 1637 N N . PHE B 1 105 ? -28.125 2.924 -10.586 1 22.03 105 PHE B N 1
ATOM 1638 C CA . PHE B 1 105 ? -28.844 4.176 -10.789 1 22.03 105 PHE B CA 1
ATOM 1639 C C . PHE B 1 105 ? -30.203 3.922 -11.43 1 22.03 105 PHE B C 1
ATOM 1641 O O . PHE B 1 105 ? -30.297 3.281 -12.477 1 22.03 105 PHE B O 1
ATOM 1648 N N . ALA B 1 106 ? -31.297 4.035 -10.641 1 21.88 106 ALA B N 1
ATOM 1649 C CA . ALA B 1 106 ? -32.594 4.273 -11.266 1 21.88 106 ALA B CA 1
ATOM 1650 C C . ALA B 1 106 ? -32.594 5.59 -12.039 1 21.88 106 ALA B C 1
ATOM 1652 O O . ALA B 1 106 ? -32 6.582 -11.586 1 21.88 106 ALA B O 1
#

Sequence (212 aa):
MVGENFILYSGASTHMCNKGEWFEEIKPLSGTVACASKNDVLKVEGIGTVPGTLNGRKAILTYVLYVPELNIQLISIKNIQKTGYSVIFKNDVAFIDKSREKFEFAMVGENFILYSGASTHMCNKGEWFEEIKPLSGTVACASKNDVLKVEGIGTVPGTLNGRKAILTYVLYVPELNIQLISIKNIQKTGYSVIFKNDVAFIDKSREKFEFA

InterPro domains:
  IPR054722 Retrovirus-related Pol polyprotein from transposon TNT 1-94-like, beta-barrel domain [PF22936] (7-85)

Foldseek 3Di:
DAEDFEDEDQPDPAWEDQDPVQFPDKDFDWDWDDDPDPPDIFIWGIFGKGWYADPNHIDIGHRYTHTNPDPGTYHHQVVLVVVQWHWDDDPNDIDIGRPPDPVPPD/DAEDFEDEDQPDPAWEDQDPVQFPDKDFDWDWDDDPDPPDIFIWGIFGKGWYADPNHIDIGHRYTHTNPDPGTYHHQVVLVVVQWHWDDDPNDIDIGRPPDPVPPD

Solvent-accessible surface area (backbone atoms only — not comparable to full-atom values): 11689 Å² total; per-residue (Å²): 115,53,49,93,65,68,33,46,25,57,73,40,89,47,31,35,32,39,54,75,86,53,40,79,43,74,40,85,36,86,52,72,44,82,52,62,38,68,86,42,71,44,59,30,60,21,37,25,31,33,54,27,42,54,88,85,34,84,36,78,44,66,67,24,33,33,25,64,61,36,67,56,32,40,38,14,47,57,57,46,37,75,72,51,32,22,42,36,39,50,94,95,37,73,43,79,40,70,59,67,76,69,75,66,78,125,116,54,52,92,65,69,32,46,24,56,74,39,90,49,30,35,33,39,54,76,84,56,39,79,42,74,40,85,37,86,51,71,45,84,51,63,37,68,86,42,70,44,60,29,61,21,38,24,30,33,54,27,44,55,88,86,34,83,37,75,42,66,66,24,34,32,26,64,61,37,68,56,32,40,38,14,47,58,55,47,36,73,74,50,31,23,42,35,38,49,94,94,38,74,42,79,42,70,60,69,77,71,76,67,80,126